Protein AF-0000000079300371 (afdb_homodimer)

Solvent-accessible surface area (backbone atoms only — not comparable to full-atom values): 13334 Å² total; per-residue (Å²): 118,47,81,43,80,43,80,32,86,40,60,44,77,43,81,39,45,68,64,53,30,67,69,40,78,50,39,63,40,43,34,40,37,37,36,93,53,65,36,31,22,30,48,75,34,56,61,83,49,69,39,49,53,54,32,46,52,54,52,47,42,68,78,33,39,69,73,58,92,85,65,76,67,84,88,56,52,64,22,18,37,50,46,18,67,53,50,27,37,53,49,80,43,45,28,53,66,18,35,71,62,66,22,92,51,47,36,39,26,41,36,33,52,66,41,57,46,78,43,58,38,38,40,33,83,85,118,45,80,43,80,43,80,33,83,42,60,44,76,42,79,39,45,67,63,53,29,67,71,40,78,49,39,63,41,43,33,39,38,37,32,55,53,44,35,29,22,30,48,75,42,63,61,82,50,69,62,56,54,53,50,50,53,53,52,47,40,68,76,33,41,67,77,56,92,82,57,64,41,85,88,60,51,62,22,17,35,45,48,18,52,65,57,28,37,53,50,79,41,46,29,54,67,18,34,72,65,62,59,94,51,49,36,39,28,42,36,34,51,64,43,59,47,79,45,56,38,37,39,33,81,86

Secondary structure (DSSP, 8-state):
-EEEEEEE-SSEEEE-HHHHHHHHTT--EEEEEE---SSEEEEEEE-S-HHHHHHHHHHHHHHS-S--TT---TTS-HHHHHHHHHH-SEEEEEEETTEEE--TTEEEEEEESS-SEEEEEEEEE-/-EEEEEEE-SSEEEE-HHHHHHHHTT--EEEEEE---SSEEEEEEE-S-HHHHHHHHHHHHHHS-S--TT---TTS-HHHHHHHHHH-SEEEEEEETTEE---TTEEEEEEESS-SEEEEEEEEE-

Sequence (252 aa):
MRKLSVRTPAEGLVNITGLVEAALEGHTGLVYLFVPHTTCGLLVQEGADPDVARDLLARLDELAPRFHPKDRHAEGNTHAHLKTLLTGVHLLLFAEGGRLKLGRWQQVFLAEFDGPRTREVWVRPLMRKLSVRTPAEGLVNITGLVEAALEGHTGLVYLFVPHTTCGLLVQEGADPDVARDLLARLDELAPRFHPKDRHAEGNTHAHLKTLLTGVHLLLFAEGGRLKLGRWQQVFLAEFDGPRTREVWVRPL

pLDDT: mean 97.65, std 1.34, range [87.31, 98.88]

Foldseek 3Di:
DDKDKDFDADFFKAFCQVVQLVVCQFFFFKKKKFWPDQLKAKAKDFDPDCVVRVVVVVVLCVVQPQDDPPDDDPVSRVSSNVSCVVGDGMDMFGDGGSHTDDDPRITMIIGHSDDRDITMMDMDRD/DDKDKDFDADFFKDFCQVVQLVVCQFDFFKKKKFWPDQLKAKAKDFDPDCVVRVVVVVVLCVVQPQDDPVDDPPVSRVSSNVSCVVGDGMDMFGDGGSHTDDPPRITMIMGGRDDRDITMMDMDRD

Nearest PDB structures (foldseek):
  2cu5-assembly1_C  TM=9.953E-01  e=1.809E-22  Thermus thermophilus HB8
  1vmf-assembly1_C  TM=9.535E-01  e=1.610E-15  Halalkalibacterium halodurans
  2p6h-assembly1_A  TM=9.065E-01  e=3.248E-14  Aeropyrum pernix
  1ve0-assembly1_A  TM=9.122E-01  e=1.367E-13  Sulfurisphaera tokodaii
  1vph-assembly2_E  TM=9.133E-01  e=2.159E-13  Saccharolobus solfataricus P2

InterPro domains:
  IPR001602 UPF0047 protein YjbQ-like [PF01894] (16-123)
  IPR001602 UPF0047 protein YjbQ-like [PIRSF004681] (3-124)
  IPR001602 UPF0047 protein YjbQ-like [PTHR30615] (3-120)
  IPR001602 UPF0047 protein YjbQ-like [TIGR00149] (9-124)
  IPR035917 YjbQ-like superfamily [G3DSA:2.60.120.460] (1-124)
  IPR035917 YjbQ-like superfamily [SSF111038] (6-124)

Radius of gyration: 18.32 Å; Cα contacts (8 Å, |Δi|>4): 556; chains: 2; bounding box: 45×49×44 Å

Organism: Thermus brockianus (NCBI:txid56956)

Structure (mmCIF, N/CA/C/O backbone):
data_AF-0000000079300371-model_v1
#
loop_
_entity.id
_entity.type
_entity.pdbx_description
1 polymer 'Uncharacterized protein'
#
loop_
_atom_site.group_PDB
_atom_site.id
_atom_site.type_symbol
_atom_site.label_atom_id
_atom_site.label_alt_id
_atom_site.label_comp_id
_atom_site.label_asym_id
_atom_site.label_entity_id
_atom_site.label_seq_id
_atom_site.pdbx_PDB_ins_code
_atom_site.Cartn_x
_atom_site.Cartn_y
_atom_site.Cartn_z
_atom_site.occupancy
_atom_site.B_iso_or_equiv
_atom_site.auth_seq_id
_atom_site.auth_comp_id
_atom_site.auth_asym_id
_atom_site.auth_atom_id
_atom_site.pdbx_PDB_model_num
ATOM 1 N N . MET A 1 1 ? 21.25 1.156 -10.141 1 92 1 MET A N 1
ATOM 2 C CA . MET A 1 1 ? 20.078 0.296 -10.219 1 92 1 MET A CA 1
ATOM 3 C C . MET A 1 1 ? 20.469 -1.172 -10.305 1 92 1 MET A C 1
ATOM 5 O O . MET A 1 1 ? 21.391 -1.524 -11.047 1 92 1 MET A O 1
ATOM 9 N N . ARG A 1 2 ? 19.938 -2.035 -9.492 1 96.62 2 ARG A N 1
ATOM 10 C CA . ARG A 1 2 ? 20.219 -3.467 -9.438 1 96.62 2 ARG A CA 1
ATOM 11 C C . ARG A 1 2 ? 18.984 -4.273 -9.859 1 96.62 2 ARG A C 1
ATOM 13 O O . ARG A 1 2 ? 17.859 -3.869 -9.602 1 96.62 2 ARG A O 1
ATOM 20 N N . LYS A 1 3 ? 19.281 -5.438 -10.5 1 98.31 3 LYS A N 1
ATOM 21 C CA . LYS A 1 3 ? 18.219 -6.352 -10.898 1 98.31 3 LYS A CA 1
ATOM 22 C C . LYS A 1 3 ? 18.234 -7.621 -10.055 1 98.31 3 LYS A C 1
ATOM 24 O O . LYS A 1 3 ? 19.266 -8.281 -9.93 1 98.31 3 LYS A O 1
ATOM 29 N N . LEU A 1 4 ? 17.125 -7.895 -9.453 1 98.56 4 LEU A N 1
ATOM 30 C CA . LEU A 1 4 ? 16.969 -9.141 -8.719 1 98.56 4 LEU A CA 1
ATOM 31 C C . LEU A 1 4 ? 16.156 -10.148 -9.531 1 98.56 4 LEU A C 1
ATOM 33 O O . LEU A 1 4 ? 15.156 -9.789 -10.156 1 98.56 4 LEU A O 1
ATOM 37 N N . SER A 1 5 ? 16.594 -11.391 -9.508 1 98.69 5 SER A N 1
ATOM 38 C CA . SER A 1 5 ? 15.852 -12.5 -10.086 1 98.69 5 SER A CA 1
ATOM 39 C C . SER A 1 5 ? 15.117 -13.297 -9.016 1 98.69 5 SER A C 1
ATOM 41 O O . SER A 1 5 ? 15.727 -13.727 -8.031 1 98.69 5 SER A O 1
ATOM 43 N N . VAL A 1 6 ? 13.844 -13.477 -9.203 1 98.62 6 VAL A N 1
ATOM 44 C CA . VAL A 1 6 ? 13.039 -14.172 -8.211 1 98.62 6 VAL A CA 1
ATOM 45 C C . VAL A 1 6 ? 12.242 -15.297 -8.883 1 98.62 6 VAL A C 1
ATOM 47 O O . VAL A 1 6 ? 11.438 -15.039 -9.781 1 98.62 6 VAL A O 1
ATOM 50 N N . ARG A 1 7 ? 12.383 -16.5 -8.469 1 98.44 7 ARG A N 1
ATOM 51 C CA . ARG A 1 7 ? 11.562 -17.609 -8.93 1 98.44 7 ARG A CA 1
ATOM 52 C C . ARG A 1 7 ? 10.234 -17.672 -8.18 1 98.44 7 ARG A C 1
ATOM 54 O O . ARG A 1 7 ? 10.219 -17.609 -6.945 1 98.44 7 ARG A O 1
ATOM 61 N N . THR A 1 8 ? 9.203 -17.719 -8.93 1 98.12 8 THR A N 1
ATOM 62 C CA . THR A 1 8 ? 7.871 -17.891 -8.375 1 98.12 8 THR A CA 1
ATOM 63 C C . THR A 1 8 ? 7.238 -19.188 -8.867 1 98.12 8 THR A C 1
ATOM 65 O O . THR A 1 8 ? 6.781 -19.266 -10.008 1 98.12 8 THR A O 1
ATOM 68 N N . PRO A 1 9 ? 7.141 -20.188 -8.031 1 97.25 9 PRO A N 1
ATOM 69 C CA . PRO A 1 9 ? 6.715 -21.5 -8.492 1 97.25 9 PRO A CA 1
ATOM 70 C C . PRO A 1 9 ? 5.219 -21.578 -8.789 1 97.25 9 PRO A C 1
ATOM 72 O O . PRO A 1 9 ? 4.762 -22.5 -9.461 1 97.25 9 PRO A O 1
ATOM 75 N N . ALA A 1 10 ? 4.473 -20.734 -8.25 1 97.69 10 ALA A N 1
ATOM 76 C CA . ALA A 1 10 ? 3.031 -20.641 -8.453 1 97.69 10 ALA A CA 1
AT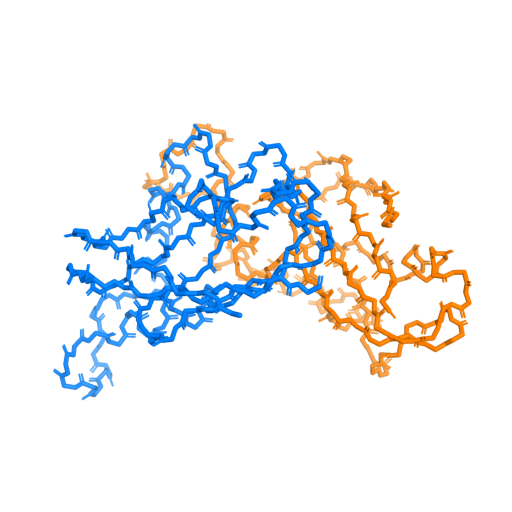OM 77 C C . ALA A 1 10 ? 2.535 -19.234 -8.141 1 97.69 10 ALA A C 1
ATOM 79 O O . ALA A 1 10 ? 3.316 -18.359 -7.734 1 97.69 10 ALA A O 1
ATOM 80 N N . GLU A 1 11 ? 1.263 -19.031 -8.477 1 97.75 11 GLU A N 1
ATOM 81 C CA . GLU A 1 11 ? 0.654 -17.797 -7.984 1 97.75 11 GLU A CA 1
ATOM 82 C C . GLU A 1 11 ? 0.771 -17.688 -6.465 1 97.75 11 GLU A C 1
ATOM 84 O O . GLU A 1 11 ? 0.643 -18.703 -5.762 1 97.75 11 GLU A O 1
ATOM 89 N N . GLY A 1 12 ? 0.977 -16.484 -6.004 1 98.06 12 GLY A N 1
ATOM 90 C CA . GLY A 1 12 ? 1.118 -16.281 -4.57 1 98.06 12 GLY A CA 1
ATOM 91 C C . GLY A 1 12 ? 1.993 -15.086 -4.219 1 98.06 12 GLY A C 1
ATOM 92 O O . GLY A 1 12 ? 2.406 -14.336 -5.098 1 98.06 12 GLY A O 1
ATOM 93 N N . LEU A 1 13 ? 2.141 -14.852 -2.9 1 98.5 13 LEU A N 1
ATOM 94 C CA . LEU A 1 13 ? 2.998 -13.789 -2.385 1 98.5 13 LEU A CA 1
ATOM 95 C C . LEU A 1 13 ? 4.348 -14.344 -1.949 1 98.5 13 LEU A C 1
ATOM 97 O O . LEU A 1 13 ? 4.414 -15.203 -1.066 1 98.5 13 LEU A O 1
ATOM 101 N N . VAL A 1 14 ? 5.43 -13.844 -2.574 1 98.44 14 VAL A N 1
ATOM 102 C CA . VAL A 1 14 ? 6.793 -14.25 -2.236 1 98.44 14 VAL A CA 1
ATOM 103 C C . VAL A 1 14 ? 7.477 -13.148 -1.438 1 98.44 14 VAL A C 1
ATOM 105 O O . VAL A 1 14 ? 7.617 -12.016 -1.921 1 98.44 14 VAL A O 1
ATOM 108 N N . ASN A 1 15 ? 7.902 -13.484 -0.23 1 98.56 15 ASN A N 1
ATOM 109 C CA . ASN A 1 15 ? 8.609 -12.516 0.599 1 98.56 15 ASN A CA 1
ATOM 110 C C . ASN A 1 15 ? 10.008 -12.234 0.064 1 98.56 15 ASN A C 1
ATOM 112 O O . ASN A 1 15 ? 10.844 -13.141 -0.004 1 98.56 15 ASN A O 1
ATOM 116 N N . ILE A 1 16 ? 10.203 -10.984 -0.3 1 98.69 16 ILE A N 1
ATOM 117 C CA . ILE A 1 16 ? 11.5 -10.672 -0.887 1 98.69 16 ILE A CA 1
ATOM 118 C C . ILE A 1 16 ? 12.219 -9.633 -0.034 1 98.69 16 ILE A C 1
ATOM 120 O O . ILE A 1 16 ? 13.133 -8.953 -0.51 1 98.69 16 ILE A O 1
ATOM 124 N N . THR A 1 17 ? 11.805 -9.422 1.174 1 98.62 17 THR A N 1
ATOM 125 C CA . THR A 1 17 ? 12.391 -8.43 2.068 1 98.62 17 THR A CA 1
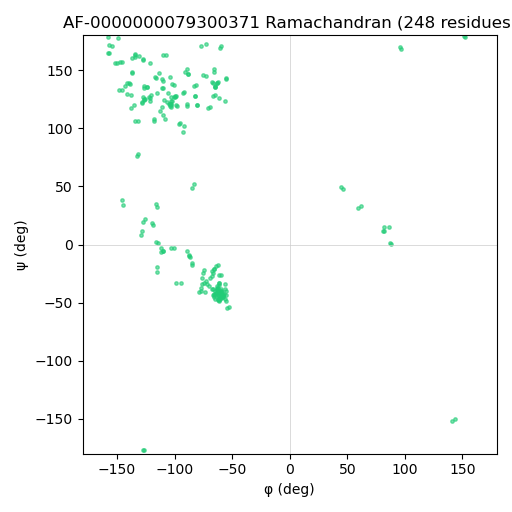ATOM 126 C C . THR A 1 17 ? 13.898 -8.609 2.166 1 98.62 17 THR A C 1
ATOM 128 O O . THR A 1 17 ? 14.656 -7.66 1.947 1 98.62 17 THR A O 1
ATOM 131 N N . GLY A 1 18 ? 14.312 -9.812 2.494 1 98.38 18 GLY A N 1
ATOM 132 C CA . GLY A 1 18 ? 15.734 -10.086 2.639 1 98.38 18 GLY A CA 1
ATOM 133 C C . GLY A 1 18 ? 16.516 -9.867 1.358 1 98.38 18 GLY A C 1
ATOM 134 O O . GLY A 1 18 ? 17.641 -9.359 1.393 1 98.38 18 GLY A O 1
ATOM 135 N N . LEU A 1 19 ? 15.922 -10.305 0.241 1 98.5 19 LEU A N 1
ATOM 136 C CA . LEU A 1 19 ? 16.562 -10.133 -1.056 1 98.5 19 LEU A CA 1
ATOM 137 C C . LEU A 1 19 ? 16.797 -8.656 -1.354 1 98.5 19 LEU A C 1
ATOM 139 O O . LEU A 1 19 ? 17.875 -8.273 -1.842 1 98.5 19 LEU A O 1
ATOM 143 N N . VAL A 1 20 ? 15.812 -7.805 -1.104 1 98.69 20 VAL A N 1
ATOM 144 C CA . VAL A 1 20 ? 15.922 -6.367 -1.317 1 98.69 20 VAL A CA 1
ATOM 145 C C . VAL A 1 20 ? 17.016 -5.793 -0.413 1 98.69 20 VAL A C 1
ATOM 147 O O . VAL A 1 20 ? 17.891 -5.051 -0.873 1 98.69 20 VAL A O 1
ATOM 150 N N . GLU A 1 21 ? 16.984 -6.168 0.87 1 98.69 21 GLU A N 1
ATOM 151 C CA . GLU A 1 21 ? 17.953 -5.625 1.826 1 98.69 21 GLU A CA 1
ATOM 152 C C . GLU A 1 21 ? 19.375 -6.012 1.452 1 98.69 21 GLU A C 1
ATOM 154 O O . GLU A 1 21 ? 20.297 -5.207 1.605 1 98.69 21 GLU A O 1
ATOM 159 N N . ALA A 1 22 ? 19.547 -7.188 0.975 1 98.19 22 ALA A N 1
ATOM 160 C CA . ALA A 1 22 ? 20.875 -7.645 0.544 1 98.19 22 ALA A CA 1
ATOM 161 C C . ALA A 1 22 ? 21.406 -6.77 -0.584 1 98.19 22 ALA A C 1
ATOM 163 O O . ALA A 1 22 ? 22.625 -6.594 -0.715 1 98.19 22 ALA A O 1
ATOM 164 N N . ALA A 1 23 ? 20.562 -6.148 -1.346 1 98.06 23 ALA A N 1
ATOM 165 C CA . ALA A 1 23 ? 20.953 -5.344 -2.502 1 98.06 23 ALA A CA 1
ATOM 166 C C . ALA A 1 23 ? 21.25 -3.906 -2.092 1 98.06 23 ALA A C 1
ATOM 168 O O . ALA A 1 23 ? 21.797 -3.131 -2.885 1 98.06 23 ALA A O 1
ATOM 169 N N . LEU A 1 24 ? 20.953 -3.494 -0.881 1 97.69 24 LEU A N 1
ATOM 170 C CA . LEU A 1 24 ? 21.047 -2.094 -0.482 1 97.69 24 LEU A CA 1
ATOM 171 C C . LEU A 1 24 ? 22.453 -1.733 -0.039 1 97.69 24 LEU A C 1
ATOM 173 O O . LEU A 1 24 ? 22.828 -0.557 -0.02 1 97.69 24 LEU A O 1
ATOM 177 N N . GLU A 1 25 ? 23.391 -2.703 0.28 1 95 25 GLU A N 1
ATOM 178 C CA . GLU A 1 25 ? 24.797 -2.494 0.587 1 95 25 GLU A CA 1
ATOM 179 C C . GLU A 1 25 ? 24.984 -1.32 1.544 1 95 25 GLU A C 1
ATOM 181 O O . GLU A 1 25 ? 25.766 -0.411 1.271 1 95 25 GLU A O 1
ATOM 186 N N . GLY A 1 26 ? 24.25 -1.263 2.646 1 96.75 26 GLY A N 1
ATOM 187 C CA . GLY A 1 26 ? 24.438 -0.282 3.703 1 96.75 26 GLY A CA 1
ATOM 188 C C . GLY A 1 26 ? 23.797 1.058 3.396 1 96.75 26 GLY A C 1
ATOM 189 O O . GLY A 1 26 ? 23.984 2.031 4.125 1 96.75 26 GLY A O 1
ATOM 190 N N . HIS A 1 27 ? 22.984 1.152 2.406 1 97.5 27 HIS A N 1
ATOM 191 C CA . HIS A 1 27 ? 22.359 2.395 1.963 1 97.5 27 HIS A CA 1
ATOM 192 C C . HIS A 1 27 ? 21.453 2.975 3.047 1 97.5 27 HIS A C 1
ATOM 194 O O . HIS A 1 27 ? 20.766 2.23 3.752 1 97.5 27 HIS A O 1
ATOM 200 N N . THR A 1 28 ? 21.484 4.324 3.227 1 98 28 THR A N 1
ATOM 201 C CA . THR A 1 28 ? 20.531 5.09 4.023 1 98 28 THR A CA 1
ATOM 202 C C . THR A 1 28 ? 19.828 6.145 3.168 1 98 28 THR A C 1
ATOM 204 O O . THR A 1 28 ? 20.484 6.934 2.488 1 98 28 THR A O 1
ATOM 207 N N . GLY A 1 29 ? 18.578 6.188 3.129 1 96.94 29 GLY A N 1
ATOM 208 C CA . GLY A 1 29 ? 17.75 7.047 2.295 1 96.94 29 GLY A CA 1
ATOM 209 C C . GLY A 1 29 ? 16.531 6.344 1.752 1 96.94 29 GLY A C 1
ATOM 210 O O . GLY A 1 29 ? 15.945 5.484 2.422 1 96.94 29 GLY A O 1
ATOM 211 N N . LEU A 1 30 ? 16.031 6.766 0.608 1 97.75 30 LEU A N 1
ATOM 212 C CA . LEU A 1 30 ? 14.898 6.109 -0.044 1 97.75 30 LEU A CA 1
ATOM 213 C C . LEU A 1 30 ? 15.383 5.004 -0.98 1 97.75 30 LEU A C 1
ATOM 215 O O . LEU A 1 30 ? 16.516 5.043 -1.459 1 97.75 30 LEU A O 1
ATOM 219 N N . VAL A 1 31 ? 14.57 4.055 -1.132 1 98.38 31 VAL A N 1
ATOM 220 C CA . VAL A 1 31 ? 14.797 2.953 -2.059 1 98.38 31 VAL A CA 1
ATOM 221 C C . VAL A 1 31 ? 13.594 2.791 -2.98 1 98.38 31 VAL A C 1
ATOM 223 O O . VAL A 1 31 ? 12.453 2.691 -2.512 1 98.38 31 VAL A O 1
ATOM 226 N N . TYR A 1 32 ? 13.828 2.783 -4.227 1 98.62 32 TYR A N 1
ATOM 227 C CA . TYR A 1 32 ? 12.781 2.586 -5.223 1 98.62 32 TYR A CA 1
ATOM 228 C C . TYR A 1 32 ? 12.805 1.161 -5.762 1 98.62 32 TYR A C 1
ATOM 230 O O . TYR A 1 32 ? 13.859 0.658 -6.152 1 98.62 32 TYR A O 1
ATOM 238 N N . LEU A 1 33 ? 11.719 0.493 -5.66 1 98.81 33 LEU A N 1
ATOM 239 C CA . LEU A 1 33 ? 11.523 -0.835 -6.23 1 98.81 33 LEU A CA 1
ATOM 240 C C . LEU A 1 33 ? 10.531 -0.787 -7.391 1 98.81 33 LEU A C 1
ATOM 242 O O . LEU A 1 33 ? 9.523 -0.082 -7.32 1 98.81 33 LEU A O 1
ATOM 246 N N . PHE A 1 34 ? 10.797 -1.593 -8.453 1 98.75 34 PHE A N 1
ATOM 247 C CA . PHE A 1 34 ? 9.93 -1.645 -9.625 1 98.75 34 PHE A CA 1
ATOM 248 C C . PHE A 1 34 ? 9.945 -3.035 -10.25 1 98.75 34 PHE A C 1
ATOM 250 O O . PHE A 1 34 ? 11.008 -3.658 -10.367 1 98.75 34 PHE A O 1
ATOM 257 N N . VAL A 1 35 ? 8.797 -3.561 -10.562 1 98.31 35 VAL A N 1
ATOM 258 C CA . VAL A 1 35 ? 8.727 -4.82 -11.297 1 98.31 35 VAL A CA 1
ATOM 259 C C . VAL A 1 35 ? 8.367 -4.547 -12.758 1 98.31 35 VAL A C 1
ATOM 261 O O . VAL A 1 35 ? 7.293 -4.016 -13.055 1 98.31 35 VAL A O 1
ATOM 264 N N . PRO A 1 36 ? 9.211 -4.941 -13.727 1 98.5 36 PRO A N 1
ATOM 265 C CA . PRO A 1 36 ? 8.945 -4.711 -15.148 1 98.5 36 PRO A CA 1
ATOM 266 C C . PRO A 1 36 ? 8.039 -5.777 -15.766 1 98.5 36 PRO A C 1
ATOM 268 O O . PRO A 1 36 ? 8.391 -6.375 -16.781 1 98.5 36 PRO A O 1
ATOM 271 N N . HIS A 1 37 ? 6.898 -6.043 -15.172 1 98.38 37 HIS A N 1
ATOM 272 C CA . HIS A 1 37 ? 5.926 -7.043 -15.594 1 98.38 37 HIS A CA 1
ATOM 273 C C . HIS A 1 37 ? 4.504 -6.508 -15.5 1 98.38 37 HIS A C 1
ATOM 275 O O . HIS A 1 37 ? 4.262 -5.488 -14.852 1 98.38 37 HIS A O 1
ATOM 281 N N . THR A 1 38 ? 3.609 -7.113 -16.188 1 98.25 38 THR A N 1
ATOM 282 C CA . THR A 1 38 ? 2.229 -6.641 -16.203 1 98.25 38 THR A CA 1
ATOM 283 C C . THR A 1 38 ? 1.314 -7.621 -15.461 1 98.25 38 THR A C 1
ATOM 285 O O . THR A 1 38 ? 0.135 -7.332 -15.25 1 98.25 38 THR A O 1
ATOM 288 N N . THR A 1 39 ? 1.839 -8.836 -15 1 98.44 39 THR A N 1
ATOM 289 C CA . THR A 1 39 ? 1.025 -9.812 -14.289 1 98.44 39 THR A CA 1
ATOM 290 C C . THR A 1 39 ? 1.657 -10.172 -12.945 1 98.44 39 THR A C 1
ATOM 292 O O . THR A 1 39 ? 1.402 -11.242 -12.398 1 98.44 39 THR A O 1
ATOM 295 N N . CYS A 1 40 ? 2.482 -9.297 -12.469 1 97.69 40 CYS A N 1
ATOM 296 C CA . CYS A 1 40 ? 3.178 -9.383 -11.195 1 97.69 40 CYS A CA 1
ATOM 297 C C . CYS A 1 40 ? 3.297 -8.016 -10.539 1 97.69 40 CYS A C 1
ATOM 299 O O . CYS A 1 40 ? 3.568 -7.02 -11.211 1 97.69 40 CYS A O 1
ATOM 301 N N . GLY A 1 41 ? 3.039 -8.008 -9.25 1 97.88 41 GLY A N 1
ATOM 302 C CA . GLY A 1 41 ? 3.08 -6.727 -8.562 1 97.88 41 GLY A CA 1
ATOM 303 C C . GLY A 1 41 ? 3.984 -6.73 -7.348 1 97.88 41 GLY A C 1
ATOM 304 O O . GLY A 1 41 ? 4.734 -7.688 -7.129 1 97.88 41 GLY A O 1
ATOM 305 N N . LEU A 1 42 ? 4.02 -5.582 -6.613 1 98.38 42 LEU A N 1
ATOM 306 C CA . LEU A 1 42 ? 4.734 -5.363 -5.363 1 98.38 42 LEU A CA 1
ATOM 307 C C . LEU A 1 42 ? 3.797 -4.82 -4.289 1 98.38 42 LEU A C 1
ATOM 309 O O . LEU A 1 42 ? 2.971 -3.947 -4.562 1 98.38 42 LEU A O 1
ATOM 313 N N . LEU A 1 43 ? 3.947 -5.387 -3.107 1 97.31 43 LEU A N 1
ATOM 314 C CA . LEU A 1 43 ? 3.152 -4.797 -2.037 1 97.31 43 LEU A CA 1
ATOM 315 C C . LEU A 1 43 ? 3.838 -4.977 -0.687 1 97.31 43 LEU A C 1
ATOM 317 O O . LEU A 1 43 ? 4.762 -5.781 -0.559 1 97.31 43 LEU A O 1
ATOM 321 N N . VAL A 1 44 ? 3.494 -4.102 0.258 1 98.31 44 VAL A N 1
ATOM 322 C CA . VAL A 1 44 ? 3.859 -4.223 1.665 1 98.31 44 VAL A CA 1
ATOM 323 C C . VAL A 1 44 ? 2.654 -4.703 2.471 1 98.31 44 VAL A C 1
ATOM 325 O O . VAL A 1 44 ? 1.566 -4.133 2.373 1 98.31 44 VAL A O 1
ATOM 328 N N . GLN A 1 45 ? 2.828 -5.734 3.213 1 98.12 45 GLN A N 1
ATOM 329 C CA . GLN A 1 45 ? 1.754 -6.289 4.027 1 98.12 45 GLN A CA 1
ATOM 330 C C . GLN A 1 45 ? 2.311 -7.125 5.176 1 98.12 45 GLN A C 1
ATOM 332 O O . GLN A 1 45 ? 3.527 -7.234 5.34 1 98.12 45 GLN A O 1
ATOM 337 N N . GLU A 1 46 ? 1.411 -7.625 5.961 1 96.75 46 GLU A N 1
ATOM 338 C CA . GLU A 1 46 ? 1.781 -8.391 7.145 1 96.75 46 GLU A CA 1
ATOM 339 C C . GLU A 1 46 ? 2.506 -9.68 6.766 1 96.75 46 GLU A C 1
ATOM 341 O O . GLU A 1 46 ? 2.023 -10.445 5.93 1 96.75 46 GLU A O 1
ATOM 346 N N . GLY A 1 47 ? 3.666 -9.898 7.391 1 94.62 47 GLY A N 1
ATOM 347 C CA . GLY A 1 47 ? 4.453 -11.078 7.066 1 94.62 47 GLY A CA 1
ATOM 348 C C . GLY A 1 47 ? 4.516 -12.078 8.203 1 94.62 47 GLY A C 1
ATOM 349 O O . GLY A 1 47 ? 5.02 -13.195 8.023 1 94.62 47 GLY A O 1
ATOM 350 N N . ALA A 1 48 ? 4.027 -11.766 9.32 1 94.56 48 ALA A N 1
ATOM 351 C CA . ALA A 1 48 ? 4.16 -12.609 10.508 1 94.56 48 ALA A CA 1
ATOM 352 C C . ALA A 1 48 ? 3.195 -13.789 10.453 1 94.56 48 ALA A C 1
ATOM 354 O O . ALA A 1 48 ? 3.518 -14.883 10.922 1 94.56 48 ALA A O 1
ATOM 355 N N . ASP A 1 49 ? 1.999 -13.586 10 1 96.69 49 ASP A N 1
ATOM 356 C CA . ASP A 1 49 ? 0.965 -14.609 9.883 1 96.69 49 ASP A CA 1
ATOM 357 C C . ASP A 1 49 ? 0.693 -14.953 8.414 1 96.69 49 ASP A C 1
ATOM 359 O O . ASP A 1 49 ? 0.106 -14.148 7.688 1 96.69 49 ASP A O 1
ATOM 363 N N . PRO A 1 50 ? 1.048 -16.172 7.949 1 96.31 50 PRO A N 1
ATOM 364 C CA . PRO A 1 50 ? 0.874 -16.531 6.547 1 96.31 50 PRO A CA 1
ATOM 365 C C . PRO A 1 50 ? -0.592 -16.547 6.117 1 96.31 50 PRO A C 1
ATOM 367 O O . PRO A 1 50 ? -0.889 -16.5 4.918 1 96.31 50 PRO A O 1
ATOM 370 N N . ASP A 1 51 ? -1.487 -16.625 7.062 1 97.38 51 ASP A N 1
ATOM 371 C CA . ASP A 1 51 ? -2.91 -16.641 6.734 1 97.38 51 ASP A CA 1
ATOM 372 C C . ASP A 1 51 ? -3.352 -15.305 6.152 1 97.38 51 ASP A C 1
ATOM 374 O O . ASP A 1 51 ? -4.305 -15.242 5.371 1 97.38 51 ASP A O 1
ATOM 378 N N . VAL A 1 52 ? -2.678 -14.172 6.5 1 97.94 52 VAL A N 1
ATOM 379 C CA . VAL A 1 52 ? -3.018 -12.883 5.918 1 97.94 52 VAL A CA 1
ATOM 380 C C . VAL A 1 52 ? -2.807 -12.922 4.406 1 97.94 52 VAL A C 1
ATOM 382 O O . VAL A 1 52 ? -3.684 -12.516 3.639 1 97.94 52 VAL A O 1
ATOM 385 N N . ALA A 1 53 ? -1.653 -13.469 4.031 1 97.44 53 ALA A N 1
ATOM 386 C CA . ALA A 1 53 ? -1.378 -13.602 2.602 1 97.44 53 ALA A CA 1
ATOM 387 C C . ALA A 1 53 ? -2.41 -14.5 1.925 1 97.44 53 ALA A C 1
ATOM 389 O O . ALA A 1 53 ? -2.916 -14.172 0.848 1 97.44 53 ALA A O 1
ATOM 390 N N . ARG A 1 54 ? -2.646 -15.625 2.51 1 97.5 54 ARG A N 1
ATOM 391 C CA . ARG A 1 54 ? -3.623 -16.562 1.967 1 97.5 54 ARG A CA 1
ATOM 392 C C . ARG A 1 54 ? -4.984 -15.898 1.786 1 97.5 54 ARG A C 1
ATOM 394 O O . ARG A 1 54 ? -5.613 -16.047 0.736 1 97.5 54 ARG A O 1
ATOM 401 N N . ASP A 1 55 ? -5.438 -15.211 2.809 1 98.44 55 ASP A N 1
ATOM 402 C CA . ASP A 1 55 ? -6.734 -14.539 2.764 1 98.44 55 ASP A CA 1
ATOM 403 C C . ASP A 1 55 ? -6.758 -13.469 1.674 1 98.44 55 ASP A C 1
ATOM 405 O O . ASP A 1 55 ? -7.734 -13.352 0.929 1 98.44 55 ASP A O 1
ATOM 409 N N . LEU A 1 56 ? -5.734 -12.656 1.629 1 98.19 56 LEU A N 1
ATOM 410 C CA . LEU A 1 56 ? -5.672 -11.586 0.637 1 98.19 56 LEU A CA 1
ATOM 411 C C . LEU A 1 56 ? -5.754 -12.156 -0.777 1 98.19 56 LEU A C 1
ATOM 413 O O . LEU A 1 56 ? -6.453 -11.602 -1.631 1 98.19 56 LEU A O 1
ATOM 417 N N . LEU A 1 57 ? -5.039 -13.211 -1.016 1 97.88 57 LEU A N 1
ATOM 418 C CA . LEU A 1 57 ? -5.07 -13.836 -2.332 1 97.88 57 LEU A CA 1
ATOM 419 C C . LEU A 1 57 ? -6.469 -14.352 -2.658 1 97.88 57 LEU A C 1
ATOM 421 O O . LEU A 1 57 ? -6.945 -14.188 -3.783 1 97.88 57 LEU A O 1
ATOM 425 N N . ALA A 1 58 ? -7.082 -14.953 -1.729 1 97.75 58 ALA A N 1
ATOM 426 C CA . ALA A 1 58 ? -8.445 -15.445 -1.929 1 97.75 58 ALA A CA 1
ATOM 427 C C . ALA A 1 58 ? -9.406 -14.297 -2.225 1 97.75 58 ALA A C 1
ATOM 429 O O . ALA A 1 58 ? -10.273 -14.414 -3.092 1 97.75 58 ALA A O 1
ATOM 430 N N . ARG A 1 59 ? -9.25 -13.258 -1.465 1 98.12 59 ARG A N 1
ATOM 431 C CA . ARG A 1 59 ? -10.102 -12.094 -1.679 1 98.12 59 ARG A CA 1
ATOM 432 C C . ARG A 1 59 ? -9.852 -11.469 -3.049 1 98.12 59 ARG A C 1
ATOM 434 O O . ARG A 1 59 ? -10.789 -11.062 -3.732 1 98.12 59 ARG A O 1
ATOM 441 N N . LEU A 1 60 ? -8.641 -11.359 -3.475 1 97.88 60 LEU A N 1
ATOM 442 C CA . LEU A 1 60 ? -8.297 -10.836 -4.793 1 97.88 60 LEU A CA 1
ATOM 443 C C . LEU A 1 60 ? -8.883 -11.711 -5.895 1 97.88 60 LEU A C 1
ATOM 445 O O . LEU A 1 60 ? -9.281 -11.203 -6.949 1 97.88 60 LEU A O 1
ATOM 449 N N . ASP A 1 61 ? -8.945 -13 -5.664 1 97.5 61 ASP A N 1
ATOM 450 C CA . ASP A 1 61 ? -9.555 -13.906 -6.629 1 97.5 61 ASP A CA 1
ATOM 451 C C . ASP A 1 61 ? -11.031 -13.562 -6.844 1 97.5 61 ASP A C 1
ATOM 453 O O . ASP A 1 61 ? -11.562 -13.758 -7.938 1 97.5 61 ASP A O 1
ATOM 457 N N . GLU A 1 62 ? -11.617 -13.117 -5.82 1 97 62 GLU A N 1
ATOM 458 C CA . GLU A 1 62 ? -13.031 -12.758 -5.93 1 97 62 GLU A CA 1
ATOM 459 C C . GLU A 1 62 ? -13.203 -11.414 -6.625 1 97 62 GLU A C 1
ATOM 461 O O . GLU A 1 62 ? -14.148 -11.227 -7.398 1 97 62 GLU A O 1
ATOM 466 N N . LEU A 1 63 ? -12.359 -10.508 -6.371 1 97.19 63 LEU A N 1
ATOM 467 C CA . LEU A 1 63 ? -12.414 -9.195 -7.004 1 97.19 63 LEU A CA 1
ATOM 468 C C . LEU A 1 63 ? -12.016 -9.281 -8.477 1 97.19 63 LEU A C 1
ATOM 470 O O . LEU A 1 63 ? -12.5 -8.5 -9.297 1 97.19 63 LEU A O 1
ATOM 474 N N . ALA A 1 64 ? -11.109 -10.156 -8.773 1 97.62 64 ALA A N 1
ATOM 475 C CA . ALA A 1 64 ? -10.578 -10.383 -10.109 1 97.62 64 ALA A CA 1
ATOM 476 C C . ALA A 1 64 ? -10.562 -11.875 -10.445 1 97.62 64 ALA A C 1
ATOM 478 O O . ALA A 1 64 ? -9.5 -12.5 -10.5 1 97.62 64 ALA A O 1
ATOM 479 N N . PRO A 1 65 ? -11.727 -12.336 -10.773 1 97.12 65 PRO A N 1
ATOM 480 C CA . PRO A 1 65 ? -11.82 -13.773 -11.031 1 97.12 65 PRO A CA 1
ATOM 481 C C . PRO A 1 65 ? -11.023 -14.203 -12.266 1 97.12 65 PRO A C 1
ATOM 483 O O . PRO A 1 65 ? -10.859 -13.414 -13.203 1 97.12 65 PRO A O 1
ATOM 486 N N . ARG A 1 66 ? -10.578 -15.414 -12.211 1 96.19 66 ARG A N 1
ATOM 487 C CA . ARG A 1 66 ? -9.758 -15.969 -13.281 1 96.19 66 ARG A CA 1
ATOM 488 C C . ARG A 1 66 ? -10.516 -15.961 -14.609 1 96.19 66 ARG A C 1
ATOM 490 O O . ARG A 1 66 ? -9.93 -15.68 -15.664 1 96.19 66 ARG A O 1
ATOM 497 N N . PHE A 1 67 ? -11.789 -16.281 -14.492 1 94.69 67 PHE A N 1
ATOM 498 C CA . PHE A 1 67 ? -12.602 -16.344 -15.703 1 94.69 67 PHE A CA 1
ATOM 499 C C . PHE A 1 67 ? -13.688 -15.281 -15.688 1 94.69 67 PHE A C 1
ATOM 501 O O . PHE A 1 67 ? -14.359 -15.086 -14.664 1 94.69 67 PHE A O 1
ATOM 508 N N . HIS A 1 68 ? -13.797 -14.539 -16.766 1 96.12 68 HIS A N 1
ATOM 509 C CA . HIS A 1 68 ? -14.867 -13.578 -17 1 96.12 68 HIS A CA 1
ATOM 510 C C . HIS A 1 68 ? -15.359 -13.656 -18.453 1 96.12 68 HIS A C 1
ATOM 512 O O . HIS A 1 68 ? -14.562 -13.547 -19.391 1 96.12 68 HIS A O 1
ATOM 518 N N . PRO A 1 69 ? -16.672 -13.789 -18.656 1 96.12 69 PRO A N 1
ATOM 519 C CA . PRO A 1 69 ? -17.203 -14.07 -19.984 1 96.12 69 PRO A CA 1
ATOM 520 C C . PRO A 1 69 ? -16.984 -12.922 -20.969 1 96.12 69 PRO A C 1
ATOM 522 O O . PRO A 1 69 ? -17.047 -13.125 -22.188 1 96.12 69 PRO A O 1
ATOM 525 N N . LYS A 1 70 ? -16.781 -11.773 -20.531 1 97.25 70 LYS A N 1
ATOM 526 C CA . LYS A 1 70 ? -16.609 -10.625 -21.406 1 97.25 70 LYS A CA 1
ATOM 527 C C . LYS A 1 70 ? -15.148 -10.43 -21.797 1 97.25 70 LYS A C 1
ATOM 529 O O . LYS A 1 70 ? -14.828 -9.578 -22.625 1 97.25 70 LYS A O 1
ATOM 534 N N . ASP A 1 71 ? -14.328 -11.297 -21.156 1 97.31 71 ASP A N 1
ATOM 535 C CA . ASP A 1 71 ? -12.906 -11.18 -21.469 1 97.31 71 ASP A CA 1
ATOM 536 C C . ASP A 1 71 ? -12.641 -11.586 -22.922 1 97.31 71 ASP A C 1
ATOM 538 O O . ASP A 1 71 ? -13.188 -12.578 -23.406 1 97.31 71 ASP A O 1
ATOM 542 N N . ARG A 1 72 ? -11.688 -10.742 -23.562 1 97.56 72 ARG A N 1
ATOM 543 C CA . ARG A 1 72 ? -11.375 -11 -24.969 1 97.56 72 ARG A CA 1
ATOM 544 C C . ARG A 1 72 ? -9.914 -11.422 -25.125 1 97.56 72 ARG A C 1
ATOM 546 O O . ARG A 1 72 ? -9.539 -12 -26.141 1 97.56 72 ARG A O 1
ATOM 553 N N . HIS A 1 73 ? -9.148 -11.102 -24.109 1 95.94 73 HIS A N 1
ATOM 554 C CA . HIS A 1 73 ? -7.715 -11.383 -24.203 1 95.94 73 HIS A CA 1
ATOM 555 C C . HIS A 1 73 ? -7.453 -12.875 -24.359 1 95.94 73 HIS A C 1
ATOM 557 O O . HIS A 1 73 ? -7.781 -13.664 -23.469 1 95.94 73 HIS A O 1
ATOM 563 N N . ALA A 1 74 ? -6.742 -13.391 -25.328 1 95.56 74 ALA A N 1
ATOM 564 C CA . ALA A 1 74 ? -6.633 -14.781 -25.781 1 95.56 74 ALA A CA 1
ATOM 565 C C . ALA A 1 74 ? -5.789 -15.602 -24.797 1 95.56 74 ALA A C 1
ATOM 567 O O . ALA A 1 74 ? -6.031 -16.797 -24.609 1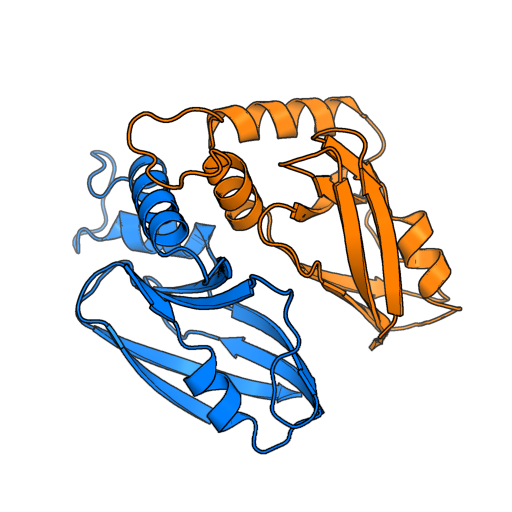 95.56 74 ALA A O 1
ATOM 568 N N . GLU A 1 75 ? -4.797 -14.977 -24.172 1 95.44 75 GLU A N 1
ATOM 569 C CA . GLU A 1 75 ? -3.91 -15.711 -23.281 1 95.44 75 GLU A CA 1
ATOM 570 C C . GLU A 1 75 ? -4.66 -16.203 -22.031 1 95.44 75 GLU A C 1
ATOM 572 O O . GLU A 1 75 ? -4.18 -17.078 -21.312 1 95.44 75 GLU A O 1
ATOM 577 N N . GLY A 1 76 ? -5.73 -15.516 -21.703 1 96.12 76 GLY A N 1
ATOM 578 C CA . GLY A 1 76 ? -6.598 -16 -20.641 1 96.12 76 GLY A CA 1
ATOM 579 C C . GLY A 1 76 ? -6.156 -15.562 -19.266 1 96.12 76 GLY A C 1
ATOM 580 O O . GLY A 1 76 ? -6.57 -16.141 -18.25 1 96.12 76 GLY A O 1
ATOM 581 N N . ASN A 1 77 ? -5.285 -14.602 -19.219 1 97.56 77 ASN A N 1
ATOM 582 C CA . ASN A 1 77 ? -4.781 -14.195 -17.906 1 97.56 77 ASN A CA 1
ATOM 583 C C . ASN A 1 77 ? -5.18 -12.766 -17.562 1 97.56 77 ASN A C 1
ATOM 585 O O . ASN A 1 77 ? -4.43 -12.039 -16.906 1 97.56 77 ASN A O 1
ATOM 589 N N . THR A 1 78 ? -6.336 -12.289 -18.016 1 98.31 78 THR A N 1
ATOM 590 C CA . THR A 1 78 ? -6.836 -10.953 -17.734 1 98.31 78 THR A CA 1
ATOM 591 C C . THR A 1 78 ? -6.926 -10.727 -16.219 1 98.31 78 THR A C 1
ATOM 593 O O . THR A 1 78 ? -6.656 -9.625 -15.734 1 98.31 78 THR A O 1
ATOM 596 N N . HIS A 1 79 ? -7.234 -11.758 -15.461 1 98.25 79 HIS A N 1
ATOM 597 C CA . HIS A 1 79 ? -7.309 -11.656 -14.008 1 98.25 79 HIS A CA 1
ATOM 598 C C . HIS A 1 79 ? -5.973 -11.219 -13.414 1 98.25 79 HIS A C 1
ATOM 600 O O . HIS A 1 79 ? -5.934 -10.406 -12.492 1 98.25 79 HIS A O 1
ATOM 606 N N . ALA A 1 80 ? -4.922 -11.711 -13.93 1 98.44 80 ALA A N 1
ATOM 607 C CA . ALA A 1 80 ? -3.586 -11.375 -13.445 1 98.44 80 ALA A CA 1
ATOM 608 C C . ALA A 1 80 ? -3.258 -9.906 -13.703 1 98.44 80 ALA A C 1
ATOM 610 O O . ALA A 1 80 ? -2.701 -9.227 -12.836 1 98.44 80 ALA A O 1
ATOM 611 N N . HIS A 1 81 ? -3.561 -9.445 -14.883 1 98.62 81 HIS A N 1
ATOM 612 C CA . HIS A 1 81 ? -3.406 -8.031 -15.203 1 98.62 81 HIS A CA 1
ATOM 613 C C . HIS A 1 81 ? -4.215 -7.16 -14.25 1 98.62 81 HIS A C 1
ATOM 615 O O . HIS A 1 81 ? -3.715 -6.145 -13.758 1 98.62 81 HIS A O 1
ATOM 621 N N . LEU A 1 82 ? -5.457 -7.59 -14.016 1 98.38 82 LEU A N 1
ATOM 622 C CA . LEU A 1 82 ? -6.309 -6.816 -13.117 1 98.38 82 LEU A CA 1
ATOM 623 C C . LEU A 1 82 ? -5.746 -6.809 -11.703 1 98.38 82 LEU A C 1
ATOM 625 O O . LEU A 1 82 ? -5.715 -5.766 -11.047 1 98.38 82 LEU A O 1
ATOM 629 N N . LYS A 1 83 ? -5.258 -7.918 -11.234 1 98.38 83 LYS A N 1
ATOM 630 C CA . LYS A 1 83 ? -4.68 -7.984 -9.898 1 98.38 83 LYS A CA 1
ATOM 631 C C . LYS A 1 83 ? -3.445 -7.094 -9.789 1 98.38 83 LYS A C 1
ATOM 633 O O . LYS A 1 83 ? -3.234 -6.441 -8.758 1 98.38 83 LYS A O 1
ATOM 638 N N . THR A 1 84 ? -2.705 -7.055 -10.812 1 98.38 84 THR A N 1
ATOM 639 C CA . THR A 1 84 ? -1.527 -6.191 -10.812 1 98.38 84 THR A CA 1
ATOM 640 C C . THR A 1 84 ? -1.934 -4.723 -10.789 1 98.38 84 THR A C 1
ATOM 642 O O . THR A 1 84 ? -1.281 -3.904 -10.133 1 98.38 84 THR A O 1
ATOM 645 N N . LEU A 1 85 ? -2.998 -4.371 -11.5 1 97.19 85 LEU A N 1
ATOM 646 C CA . LEU A 1 85 ? -3.521 -3.01 -11.453 1 97.19 85 LEU A CA 1
ATOM 647 C C . LEU A 1 85 ? -3.924 -2.633 -10.031 1 97.19 85 LEU A C 1
ATOM 649 O O . LEU A 1 85 ? -3.697 -1.5 -9.602 1 97.19 85 LEU A O 1
ATOM 653 N N . LEU A 1 86 ? -4.484 -3.57 -9.312 1 96.88 86 LEU A N 1
ATOM 654 C CA . LEU A 1 86 ? -4.992 -3.324 -7.969 1 96.88 86 LEU A CA 1
ATOM 655 C C . LEU A 1 86 ? -3.852 -3.238 -6.961 1 96.88 86 LEU A C 1
ATOM 657 O O . LEU A 1 86 ? -3.918 -2.463 -6.004 1 96.88 86 LEU A O 1
ATOM 661 N N . THR A 1 87 ? -2.801 -3.959 -7.125 1 97.06 87 THR A N 1
ATOM 662 C CA . THR A 1 87 ? -1.74 -4.055 -6.129 1 97.06 87 THR A CA 1
ATOM 663 C C . THR A 1 87 ? -0.625 -3.057 -6.426 1 97.06 87 THR A C 1
ATOM 665 O O . THR A 1 87 ? 0.009 -2.533 -5.508 1 97.06 87 THR A O 1
ATOM 668 N N . GLY A 1 88 ? -0.453 -2.857 -7.77 1 96.81 88 GLY A N 1
ATOM 669 C CA . GLY A 1 88 ? 0.62 -1.956 -8.156 1 96.81 88 GLY A CA 1
ATOM 670 C C . GLY A 1 88 ? 1.912 -2.678 -8.492 1 96.81 88 GLY A C 1
ATOM 671 O O . GLY A 1 88 ? 2.066 -3.861 -8.188 1 96.81 88 GLY A O 1
ATOM 672 N N . VAL A 1 89 ? 2.934 -1.884 -9.086 1 98.25 89 VAL A N 1
ATOM 673 C CA . VAL A 1 89 ? 4.148 -2.51 -9.594 1 98.25 89 VAL A CA 1
ATOM 674 C C . VAL A 1 89 ? 5.375 -1.794 -9.031 1 98.25 89 VAL A C 1
ATOM 676 O O . VAL A 1 89 ? 6.496 -2.021 -9.492 1 98.25 89 VAL A O 1
ATOM 679 N N . HIS A 1 90 ? 5.16 -0.901 -8.094 1 98.44 90 HIS A N 1
ATOM 680 C CA . HIS A 1 90 ? 6.309 -0.194 -7.535 1 98.44 90 HIS A CA 1
ATOM 681 C C . HIS A 1 90 ? 6.105 0.106 -6.051 1 98.44 90 HIS A C 1
ATOM 683 O O . HIS A 1 90 ? 4.98 0.043 -5.551 1 98.44 90 HIS A O 1
ATOM 689 N N . LEU A 1 91 ? 7.234 0.305 -5.359 1 98.44 91 LEU A N 1
ATOM 690 C CA . LEU A 1 91 ? 7.281 0.766 -3.975 1 98.44 91 LEU A CA 1
ATOM 691 C C . LEU A 1 91 ? 8.398 1.784 -3.777 1 98.44 91 LEU A C 1
ATOM 693 O O . LEU A 1 91 ? 9.453 1.682 -4.406 1 98.44 91 LEU A O 1
ATOM 697 N N . LEU A 1 92 ? 8.133 2.803 -3.053 1 98.19 92 LEU A N 1
ATOM 698 C CA . LEU A 1 92 ? 9.133 3.707 -2.482 1 98.19 92 LEU A CA 1
ATOM 699 C C . LEU A 1 92 ? 9.195 3.559 -0.967 1 98.19 92 LEU A C 1
ATOM 701 O O . LEU A 1 92 ? 8.188 3.746 -0.279 1 98.19 92 LEU A O 1
ATOM 705 N N . LEU A 1 93 ? 10.383 3.148 -0.462 1 98.44 93 LEU A N 1
ATOM 706 C CA . LEU A 1 93 ? 10.508 2.793 0.947 1 98.44 93 LEU A CA 1
ATOM 707 C C . LEU A 1 93 ? 11.711 3.486 1.576 1 98.44 93 LEU A C 1
ATOM 709 O O . LEU A 1 93 ? 12.586 3.994 0.866 1 98.44 93 LEU A O 1
ATOM 713 N N . PHE A 1 94 ? 11.719 3.547 2.846 1 98.06 94 PHE A N 1
ATOM 714 C CA . PHE A 1 94 ? 12.867 4.043 3.598 1 98.06 94 PHE A CA 1
ATOM 715 C C . PHE A 1 94 ? 13.844 2.916 3.895 1 98.06 94 PHE A C 1
ATOM 717 O O . PHE A 1 94 ? 13.438 1.772 4.109 1 98.06 94 PHE A O 1
ATOM 724 N N . ALA A 1 95 ? 15.141 3.283 3.916 1 98.25 95 ALA A N 1
ATOM 725 C CA . ALA A 1 95 ? 16.188 2.373 4.379 1 98.25 95 ALA A CA 1
ATOM 726 C C . ALA A 1 95 ? 17.188 3.096 5.273 1 98.25 95 ALA A C 1
ATOM 728 O O . ALA A 1 95 ? 17.406 4.301 5.121 1 98.25 95 ALA A O 1
ATOM 729 N N . GLU A 1 96 ? 17.719 2.406 6.191 1 98.12 96 GLU A N 1
ATOM 730 C CA . GLU A 1 96 ? 18.781 2.867 7.082 1 98.12 96 GLU A CA 1
ATOM 731 C C . GLU A 1 96 ? 19.828 1.789 7.285 1 98.12 96 GLU A C 1
ATOM 733 O O . GLU A 1 96 ? 19.547 0.715 7.812 1 98.12 96 GLU A O 1
ATOM 738 N N . GLY A 1 97 ? 21.062 2.039 6.867 1 97.81 97 GLY A N 1
ATOM 739 C CA . GLY A 1 97 ? 22.156 1.085 7.027 1 97.81 97 GLY A CA 1
ATOM 740 C C . GLY A 1 97 ? 21.906 -0.221 6.293 1 97.81 97 GLY A C 1
ATOM 741 O O . GLY A 1 97 ? 22.219 -1.296 6.812 1 97.81 97 GLY A O 1
ATOM 742 N N . GLY A 1 98 ? 21.25 -0.146 5.207 1 98.06 98 GLY A N 1
ATOM 743 C CA . GLY A 1 98 ? 21.031 -1.32 4.383 1 98.06 98 GLY A CA 1
ATOM 744 C C . GLY A 1 98 ? 19.797 -2.104 4.785 1 98.06 98 GLY A C 1
ATOM 745 O O . GLY A 1 98 ? 19.469 -3.129 4.18 1 98.06 98 GLY A O 1
ATOM 746 N N . ARG A 1 99 ? 19.094 -1.585 5.793 1 98.31 99 ARG A N 1
ATOM 747 C CA . ARG A 1 99 ? 17.859 -2.229 6.254 1 98.31 99 ARG A CA 1
ATOM 748 C C . ARG A 1 99 ? 16.641 -1.378 5.926 1 98.31 99 ARG A C 1
ATOM 750 O O . ARG A 1 99 ? 16.672 -0.156 6.086 1 98.31 99 ARG A O 1
ATOM 757 N N . LEU A 1 100 ? 15.664 -2.072 5.422 1 98.5 100 LEU A N 1
ATOM 758 C CA . LEU A 1 100 ? 14.414 -1.367 5.172 1 98.5 100 LEU A CA 1
ATOM 759 C C . LEU A 1 100 ? 13.781 -0.896 6.477 1 98.5 100 LEU A C 1
ATOM 761 O O . LEU A 1 100 ? 13.797 -1.622 7.473 1 98.5 100 LEU A O 1
ATOM 765 N N . LYS A 1 101 ? 13.312 0.359 6.438 1 98.25 101 LYS A N 1
ATOM 766 C CA . LYS A 1 101 ? 12.523 0.859 7.562 1 98.25 101 LYS A CA 1
ATOM 767 C C . LYS A 1 101 ? 11.031 0.617 7.34 1 98.25 101 LYS A C 1
ATOM 769 O O . LYS A 1 101 ? 10.367 1.392 6.648 1 98.25 101 LYS A O 1
ATOM 774 N N . LEU A 1 102 ? 10.492 -0.388 7.992 1 98.06 102 LEU A N 1
ATOM 775 C CA . LEU A 1 102 ? 9.109 -0.844 7.875 1 98.06 102 LEU A CA 1
ATOM 776 C C . LEU A 1 102 ? 8.445 -0.929 9.25 1 98.06 102 LEU A C 1
ATOM 778 O O . LEU A 1 102 ? 9.133 -0.897 10.273 1 98.06 102 LEU A O 1
ATOM 782 N N . GLY A 1 103 ? 7.105 -0.898 9.227 1 97.38 103 GLY A N 1
ATOM 783 C CA . GLY A 1 103 ? 6.402 -1.214 10.469 1 97.38 103 GLY A CA 1
ATOM 784 C C . GLY A 1 103 ? 6.695 -2.611 10.977 1 97.38 103 GLY A C 1
ATOM 785 O O . GLY A 1 103 ? 7.23 -3.447 10.242 1 97.38 103 GLY A O 1
ATOM 786 N N . ARG A 1 104 ? 6.266 -2.822 12.164 1 95.62 104 ARG A N 1
ATOM 787 C CA . ARG A 1 104 ? 6.578 -4.051 12.883 1 95.62 104 ARG A CA 1
ATOM 788 C C . ARG A 1 104 ? 6.152 -5.277 12.086 1 95.62 104 ARG A C 1
ATOM 790 O O . ARG A 1 104 ? 6.883 -6.27 12.031 1 95.62 104 ARG A O 1
ATOM 797 N N . TRP A 1 105 ? 4.984 -5.234 11.5 1 95.75 105 TRP A N 1
ATOM 798 C CA . TRP A 1 105 ? 4.406 -6.422 10.883 1 95.75 105 TRP A CA 1
ATOM 799 C C . TRP A 1 105 ? 4.59 -6.398 9.367 1 95.75 105 TRP A C 1
ATOM 801 O O . TRP A 1 105 ? 4.195 -7.336 8.672 1 95.75 105 TRP A O 1
ATOM 811 N N . GLN A 1 106 ? 5.156 -5.316 8.898 1 98.25 106 GLN A N 1
ATOM 812 C CA . GLN A 1 106 ? 5.238 -5.113 7.453 1 98.25 106 GLN A CA 1
ATOM 813 C C . GLN A 1 106 ? 6.434 -5.855 6.859 1 98.25 106 GLN A C 1
ATOM 815 O O . GLN A 1 106 ? 7.512 -5.879 7.457 1 98.25 106 GLN A O 1
ATOM 820 N N . GLN A 1 107 ? 6.238 -6.488 5.766 1 98.5 107 GLN A N 1
ATOM 821 C CA . GLN A 1 107 ? 7.254 -7.066 4.891 1 98.5 107 GLN A CA 1
ATOM 822 C C . GLN A 1 107 ? 6.969 -6.734 3.428 1 98.5 107 GLN A C 1
ATOM 824 O O . GLN A 1 107 ? 5.871 -6.285 3.09 1 98.5 107 GLN A O 1
ATOM 829 N N . VAL A 1 108 ? 8.008 -6.922 2.604 1 98.75 108 VAL A N 1
ATOM 830 C CA . VAL A 1 108 ? 7.898 -6.645 1.175 1 98.75 108 VAL A CA 1
ATOM 831 C C . VAL A 1 108 ? 7.645 -7.945 0.413 1 98.75 108 VAL A C 1
ATOM 833 O O . VAL A 1 108 ? 8.391 -8.914 0.559 1 98.75 108 VAL A O 1
ATOM 836 N N . PHE A 1 109 ? 6.586 -7.941 -0.435 1 98.75 109 PHE A N 1
ATOM 837 C CA . PHE A 1 109 ? 6.219 -9.148 -1.169 1 98.75 109 PHE A CA 1
ATOM 838 C C . PHE A 1 109 ? 6.188 -8.875 -2.668 1 98.75 109 PHE A C 1
ATOM 840 O O . PHE A 1 109 ? 5.703 -7.832 -3.107 1 98.75 109 PHE A O 1
ATOM 847 N N . LEU A 1 110 ? 6.777 -9.836 -3.428 1 98.81 110 LEU A N 1
ATOM 848 C CA . LEU A 1 110 ? 6.449 -9.977 -4.844 1 98.81 110 LEU A CA 1
ATOM 849 C C . LEU A 1 110 ? 5.148 -10.75 -5.027 1 98.81 110 LEU A C 1
ATOM 851 O O . LEU A 1 110 ? 5.02 -11.875 -4.547 1 98.81 110 LEU A O 1
ATOM 855 N N . ALA A 1 111 ? 4.164 -10.125 -5.656 1 98.69 111 ALA A N 1
ATOM 856 C CA . ALA A 1 111 ? 2.869 -10.758 -5.883 1 98.69 111 ALA A CA 1
ATOM 857 C C . ALA A 1 111 ? 2.795 -11.383 -7.273 1 98.69 111 ALA A C 1
ATOM 859 O O . ALA A 1 111 ? 2.621 -10.672 -8.266 1 98.69 111 ALA A O 1
ATOM 860 N N . GLU A 1 112 ? 2.906 -12.719 -7.363 1 98.81 112 GLU A N 1
ATOM 861 C CA . GLU A 1 112 ? 2.828 -13.477 -8.609 1 98.81 112 GLU A CA 1
ATOM 862 C C . GLU A 1 112 ? 1.39 -13.883 -8.922 1 98.81 112 GLU A C 1
ATOM 864 O O . GLU A 1 112 ? 0.765 -14.609 -8.148 1 98.81 112 GLU A O 1
ATOM 869 N N . PHE A 1 113 ? 0.831 -13.414 -10.086 1 98.69 113 PHE A N 1
ATOM 870 C CA . PHE A 1 113 ? -0.566 -13.703 -10.383 1 98.69 113 PHE A CA 1
ATOM 871 C C . PHE A 1 113 ? -0.684 -14.594 -11.609 1 98.69 113 PHE A C 1
ATOM 873 O O . PHE A 1 113 ? -1.791 -14.922 -12.047 1 98.69 113 PHE A O 1
ATOM 880 N N . ASP A 1 114 ? 0.49 -14.961 -12.148 1 98.25 114 ASP A N 1
ATOM 881 C CA . ASP A 1 114 ? 0.493 -15.75 -13.375 1 98.25 114 ASP A CA 1
ATOM 882 C C . ASP A 1 114 ? 1.652 -16.734 -13.391 1 98.25 114 ASP A C 1
ATOM 884 O O . ASP A 1 114 ? 2.305 -16.922 -14.422 1 98.25 114 ASP A O 1
ATOM 888 N N . GLY A 1 115 ? 1.947 -17.297 -12.258 1 97 115 GLY A N 1
ATOM 889 C CA . GLY A 1 115 ? 3.037 -18.25 -12.164 1 97 115 GLY A CA 1
ATOM 890 C C . GLY A 1 115 ? 2.68 -19.625 -12.719 1 97 115 GLY A C 1
ATOM 891 O O . GLY A 1 115 ? 1.513 -19.891 -13.008 1 97 115 GLY A O 1
ATOM 892 N N . PRO A 1 116 ? 3.607 -20.375 -12.805 1 98 116 PRO A N 1
ATOM 893 C CA . PRO A 1 116 ? 5.016 -20.234 -12.43 1 98 116 PRO A CA 1
ATOM 894 C C . PRO A 1 116 ? 5.801 -19.359 -13.414 1 98 116 PRO A C 1
ATOM 896 O O . PRO A 1 116 ? 5.504 -19.344 -14.609 1 98 116 PRO A O 1
ATOM 899 N N . ARG A 1 117 ? 6.809 -18.594 -12.852 1 98.06 117 ARG A N 1
ATOM 900 C CA . ARG A 1 117 ? 7.676 -17.734 -13.656 1 98.06 117 ARG A CA 1
ATOM 901 C C . ARG A 1 117 ? 8.984 -17.438 -12.93 1 98.06 117 ARG A C 1
ATOM 903 O O . ARG A 1 117 ? 9.164 -17.844 -11.773 1 98.06 117 ARG A O 1
ATOM 910 N N . THR A 1 118 ? 9.891 -16.969 -13.68 1 98.44 118 THR A N 1
ATOM 911 C CA . THR A 1 118 ? 11.016 -16.219 -13.141 1 98.44 118 THR A CA 1
ATOM 912 C C . THR A 1 118 ? 10.836 -14.719 -13.383 1 98.44 118 THR A C 1
ATOM 914 O O . THR A 1 118 ? 10.719 -14.281 -14.523 1 98.44 118 THR A O 1
ATOM 917 N N . ARG A 1 119 ? 10.797 -13.984 -12.258 1 98.69 119 ARG A N 1
ATOM 918 C CA . ARG A 1 119 ? 10.5 -12.562 -12.352 1 98.69 119 ARG A CA 1
ATOM 919 C C . ARG A 1 119 ? 11.727 -11.719 -12.031 1 98.69 119 ARG A C 1
ATOM 921 O O . ARG A 1 119 ? 12.711 -12.227 -11.484 1 98.69 119 ARG A O 1
ATOM 928 N N . GLU A 1 120 ? 11.586 -10.453 -12.453 1 98.69 120 GLU A N 1
ATOM 929 C CA . GLU A 1 120 ? 12.609 -9.469 -12.125 1 98.69 120 GLU A CA 1
ATOM 930 C C . GLU A 1 120 ? 12.055 -8.367 -11.234 1 98.69 120 GLU A C 1
ATOM 932 O O . GLU A 1 120 ? 10.906 -7.938 -11.406 1 98.69 120 GLU A O 1
ATOM 937 N N . VAL A 1 121 ? 12.914 -7.926 -10.312 1 98.81 121 VAL A N 1
ATOM 938 C CA . VAL A 1 121 ? 12.664 -6.727 -9.523 1 98.81 121 VAL A CA 1
ATOM 939 C C . VAL A 1 121 ? 13.859 -5.777 -9.633 1 98.81 121 VAL A C 1
ATOM 941 O O . VAL A 1 121 ? 15 -6.172 -9.406 1 98.81 121 VAL A O 1
ATOM 944 N N . TRP A 1 122 ? 13.547 -4.574 -10.055 1 98.88 122 TRP A N 1
ATOM 945 C CA . TRP A 1 122 ? 14.578 -3.541 -10.117 1 98.88 122 TRP A CA 1
ATOM 946 C C . TRP A 1 122 ? 14.625 -2.742 -8.82 1 98.88 122 TRP A C 1
ATOM 948 O O . TRP A 1 122 ? 13.586 -2.363 -8.273 1 98.88 122 TRP A O 1
ATOM 958 N N . VAL A 1 123 ? 15.875 -2.584 -8.297 1 98.75 123 VAL A N 1
ATOM 959 C CA . VAL A 1 123 ? 16.109 -1.879 -7.039 1 98.75 123 VAL A CA 1
ATOM 960 C C . VAL A 1 123 ? 17.062 -0.708 -7.27 1 98.75 123 VAL A C 1
ATOM 962 O O . VAL A 1 123 ? 18.141 -0.881 -7.836 1 98.75 123 VAL A O 1
ATOM 965 N N . ARG A 1 124 ? 16.656 0.491 -6.852 1 98.44 124 ARG A N 1
ATOM 966 C CA . ARG A 1 124 ? 17.484 1.681 -6.957 1 98.44 124 ARG A CA 1
ATOM 967 C C . ARG A 1 124 ? 17.516 2.445 -5.637 1 98.44 124 ARG A C 1
ATOM 969 O O . ARG A 1 124 ? 16.531 3.062 -5.25 1 98.44 124 ARG A O 1
ATOM 976 N N . PRO A 1 125 ? 18.688 2.391 -4.871 1 97.31 125 PRO A N 1
ATOM 977 C CA . PRO A 1 125 ? 18.859 3.322 -3.756 1 97.31 125 PRO A CA 1
ATOM 978 C C . PRO A 1 125 ? 18.906 4.781 -4.203 1 97.31 125 PRO A C 1
ATOM 980 O O . PRO A 1 125 ? 19.547 5.105 -5.207 1 97.31 125 PRO A O 1
ATOM 983 N N . LEU A 1 126 ? 18.25 5.602 -3.438 1 96.06 126 LEU A N 1
ATOM 984 C CA . LEU A 1 126 ? 18.172 7.02 -3.773 1 96.06 126 LEU A CA 1
ATOM 985 C C . LEU A 1 126 ? 18.844 7.867 -2.701 1 96.06 126 LEU A C 1
ATOM 987 O O . LEU A 1 126 ? 18.828 7.512 -1.521 1 96.06 126 LEU A O 1
ATOM 991 N N . MET B 1 1 ? 13.375 12.43 8.781 1 87.31 1 MET B N 1
ATOM 992 C CA . MET B 1 1 ? 12.055 11.805 8.797 1 87.31 1 MET B CA 1
ATOM 993 C C . MET B 1 1 ? 11.352 12.055 10.133 1 87.31 1 MET B C 1
ATOM 995 O O . MET B 1 1 ? 11.953 11.914 11.195 1 87.31 1 MET B O 1
ATOM 999 N N . ARG B 1 2 ? 10.148 12.617 10.125 1 95.19 2 ARG B N 1
ATOM 1000 C CA . ARG B 1 2 ? 9.344 12.898 11.305 1 95.19 2 ARG B CA 1
ATOM 1001 C C . ARG B 1 2 ? 8.219 11.883 11.453 1 95.19 2 ARG B C 1
ATOM 1003 O O . ARG B 1 2 ? 7.621 11.461 10.461 1 95.19 2 ARG B O 1
ATOM 1010 N N . LYS B 1 3 ? 7.941 11.547 12.805 1 97.88 3 LYS B N 1
ATOM 1011 C CA . LYS B 1 3 ? 6.84 10.641 13.109 1 97.88 3 LYS B CA 1
ATOM 1012 C C . LYS B 1 3 ? 5.66 11.391 13.719 1 97.88 3 LYS B C 1
ATOM 1014 O O . LYS B 1 3 ? 5.812 12.094 14.719 1 97.88 3 LYS B O 1
ATOM 1019 N N . LEU B 1 4 ? 4.57 11.273 13.094 1 98.62 4 LEU B N 1
ATOM 1020 C CA . LEU B 1 4 ? 3.336 11.836 13.633 1 98.62 4 LEU B CA 1
ATOM 1021 C C . LEU B 1 4 ? 2.496 10.758 14.305 1 98.62 4 LEU B C 1
ATOM 1023 O O . LEU B 1 4 ? 2.373 9.648 13.789 1 98.62 4 LEU B O 1
ATOM 1027 N N . SER B 1 5 ? 1.921 11.07 15.477 1 98.69 5 SER B N 1
ATOM 1028 C CA . SER B 1 5 ? 0.963 10.211 16.172 1 98.69 5 SER B CA 1
ATOM 1029 C C . SER B 1 5 ? -0.47 10.672 15.922 1 98.69 5 SER B C 1
ATOM 1031 O O . SER B 1 5 ? -0.792 11.844 16.109 1 98.69 5 SER B O 1
ATOM 1033 N N . VAL B 1 6 ? -1.306 9.781 15.484 1 98.62 6 VAL B N 1
ATOM 1034 C CA . VAL B 1 6 ? -2.686 10.117 15.156 1 98.62 6 VAL B CA 1
ATOM 1035 C C . VAL B 1 6 ? -3.637 9.164 15.875 1 98.62 6 VAL B C 1
ATOM 1037 O O . VAL B 1 6 ? -3.582 7.949 15.656 1 98.62 6 VAL B O 1
ATOM 1040 N N . ARG B 1 7 ? -4.492 9.672 16.656 1 98.19 7 ARG B N 1
ATOM 1041 C CA . ARG B 1 7 ? -5.539 8.867 17.281 1 98.19 7 ARG B CA 1
ATOM 1042 C C . ARG B 1 7 ? -6.707 8.664 16.312 1 98.19 7 ARG B C 1
ATOM 1044 O O . ARG B 1 7 ? -7.203 9.625 15.719 1 98.19 7 ARG B O 1
ATOM 1051 N N . THR B 1 8 ? -7.059 7.418 16.156 1 98.06 8 THR B N 1
ATOM 1052 C CA . THR B 1 8 ? -8.234 7.074 15.367 1 98.06 8 THR B CA 1
ATOM 1053 C C . THR B 1 8 ? -9.273 6.363 16.234 1 98.06 8 THR B C 1
ATOM 1055 O O . THR B 1 8 ? -9.133 5.176 16.531 1 98.06 8 THR B O 1
ATOM 1058 N N . PRO B 1 9 ? -10.344 7.023 16.547 1 96.88 9 PRO B N 1
ATOM 1059 C CA . PRO B 1 9 ? -11.289 6.473 17.516 1 96.88 9 PRO B CA 1
ATOM 1060 C C . PRO B 1 9 ? -12.133 5.34 16.938 1 96.88 9 PRO B C 1
ATOM 1062 O O . PRO B 1 9 ? -12.742 4.57 17.688 1 96.88 9 PRO B O 1
ATOM 1065 N N . ALA B 1 10 ? -12.312 5.281 15.695 1 97.44 10 ALA B N 1
ATOM 1066 C CA . ALA B 1 10 ? -13.047 4.242 14.969 1 97.44 10 ALA B CA 1
ATOM 1067 C C . ALA B 1 10 ? -12.555 4.121 13.531 1 97.44 10 ALA B C 1
ATOM 1069 O O . ALA B 1 10 ? -11.672 4.875 13.109 1 97.44 10 ALA B O 1
ATOM 1070 N N . GLU B 1 11 ? -13.039 3.082 12.883 1 97.69 11 GLU B N 1
ATOM 1071 C CA . GLU B 1 11 ? -12.797 3.041 11.445 1 97.69 11 GLU B CA 1
ATOM 1072 C C . GLU B 1 11 ? -13.305 4.312 10.766 1 97.69 11 GLU B C 1
ATOM 1074 O O . GLU B 1 11 ? -14.352 4.844 11.125 1 97.69 11 GLU B O 1
ATOM 1079 N N . GLY B 1 12 ? -12.562 4.758 9.797 1 98 12 GLY B N 1
ATOM 1080 C CA . GLY B 1 12 ? -12.953 5.973 9.102 1 98 12 GLY B CA 1
ATOM 1081 C C . GLY B 1 12 ? -11.781 6.734 8.523 1 98 12 GLY B C 1
ATOM 1082 O O . GLY B 1 12 ? -10.641 6.262 8.57 1 98 12 GLY B O 1
ATOM 1083 N N . LEU B 1 13 ? -12.078 7.84 7.852 1 98.31 13 LEU B N 1
ATOM 1084 C CA . LEU B 1 13 ? -11.07 8.719 7.277 1 98.31 13 LEU B CA 1
ATOM 1085 C C . LEU B 1 13 ? -10.797 9.906 8.195 1 98.31 13 LEU B C 1
ATOM 1087 O O . LEU B 1 13 ? -11.711 10.68 8.5 1 98.31 13 LEU B O 1
ATOM 1091 N N . VAL B 1 14 ? -9.555 10.008 8.648 1 98.12 14 VAL B N 1
ATOM 1092 C CA . VAL B 1 14 ? -9.141 11.109 9.508 1 98.12 14 VAL B CA 1
ATOM 1093 C C . VAL B 1 14 ? -8.32 12.109 8.703 1 98.12 14 VAL B C 1
ATOM 1095 O O . VAL B 1 14 ? -7.273 11.766 8.156 1 98.12 14 VAL B O 1
ATOM 1098 N N . ASN B 1 15 ? -8.805 13.336 8.617 1 98.25 15 ASN B N 1
ATOM 1099 C CA . ASN B 1 15 ? -8.078 14.375 7.906 1 98.25 15 ASN B CA 1
ATOM 1100 C C . ASN B 1 15 ? -6.805 14.781 8.648 1 98.25 15 ASN B C 1
ATOM 1102 O O . ASN B 1 15 ? -6.867 15.266 9.781 1 98.25 15 ASN B O 1
ATOM 1106 N N . ILE B 1 16 ? -5.707 14.57 7.977 1 98.56 16 ILE B N 1
ATOM 1107 C CA . ILE B 1 16 ? -4.457 14.867 8.672 1 98.56 16 ILE B CA 1
ATOM 1108 C C . ILE B 1 16 ? -3.684 15.938 7.902 1 98.56 16 ILE B C 1
ATOM 1110 O O . ILE B 1 16 ? -2.471 16.078 8.078 1 98.56 16 ILE B O 1
ATOM 1114 N N . THR B 1 17 ? -4.312 16.672 7.039 1 98.44 17 THR B N 1
ATOM 1115 C CA . THR B 1 17 ? -3.668 17.688 6.215 1 98.44 17 THR B CA 1
ATOM 1116 C C . THR B 1 17 ? -2.898 18.672 7.082 1 98.44 17 THR B C 1
ATOM 1118 O O . THR B 1 17 ? -1.706 18.906 6.863 1 98.44 17 THR B O 1
ATOM 1121 N N . GLY B 1 18 ? -3.596 19.234 8.008 1 98.12 18 GLY B N 1
ATOM 1122 C CA . GLY B 1 18 ? -2.965 20.219 8.875 1 98.12 18 GLY B CA 1
ATOM 1123 C C . GLY B 1 18 ? -1.804 19.641 9.672 1 98.12 18 GLY B C 1
ATOM 1124 O O . GLY B 1 18 ? -0.791 20.328 9.867 1 98.12 18 GLY B O 1
ATOM 1125 N N . LEU B 1 19 ? -2.004 18.422 10.188 1 98.44 19 LEU B N 1
ATOM 1126 C CA . LEU B 1 19 ? -0.956 17.766 10.953 1 98.44 19 LEU B CA 1
ATOM 1127 C C . LEU B 1 19 ? 0.305 17.594 10.117 1 98.44 19 LEU B C 1
ATOM 1129 O O . LEU B 1 19 ? 1.416 17.812 10.602 1 98.44 19 LEU B O 1
ATOM 1133 N N . VAL B 1 20 ? 0.184 17.188 8.828 1 98.69 20 VAL B N 1
ATOM 1134 C CA . VAL B 1 20 ? 1.31 17.016 7.918 1 98.69 20 VAL B CA 1
ATOM 1135 C C . VAL B 1 20 ? 1.979 18.359 7.664 1 98.69 20 VAL B C 1
ATOM 1137 O O . VAL B 1 20 ? 3.203 18.484 7.766 1 98.69 20 VAL B O 1
ATOM 1140 N N . GLU B 1 21 ? 1.193 19.375 7.383 1 98.62 21 GLU B N 1
ATOM 1141 C CA . GLU B 1 21 ? 1.745 20.688 7.07 1 98.62 21 GLU B CA 1
ATOM 1142 C C . GLU B 1 21 ? 2.516 21.266 8.258 1 98.62 21 GLU B C 1
ATOM 1144 O O . GLU B 1 21 ? 3.555 21.906 8.086 1 98.62 21 GLU B O 1
ATOM 1149 N N . ALA B 1 22 ? 2.021 21.047 9.422 1 98.25 22 ALA B N 1
ATOM 1150 C CA . ALA B 1 22 ? 2.701 21.516 10.633 1 98.25 22 ALA B CA 1
ATOM 1151 C C . ALA B 1 22 ? 4.09 20.906 10.75 1 98.25 22 ALA B C 1
ATOM 1153 O O . ALA B 1 22 ? 4.996 21.516 11.328 1 98.25 22 ALA B O 1
ATOM 1154 N N . ALA B 1 23 ? 4.293 19.766 10.172 1 98 23 ALA B N 1
ATOM 1155 C CA . ALA B 1 23 ? 5.559 19.031 10.273 1 98 23 ALA B CA 1
ATOM 1156 C C . ALA B 1 23 ? 6.539 19.484 9.195 1 98 23 ALA B C 1
ATOM 1158 O O . ALA B 1 23 ? 7.723 19.156 9.242 1 98 23 ALA B O 1
ATOM 1159 N N . LEU B 1 24 ? 6.152 20.25 8.227 1 97.69 24 LEU B N 1
ATOM 1160 C CA . LEU B 1 24 ? 6.973 20.562 7.059 1 97.69 24 LEU B CA 1
ATOM 1161 C C . LEU B 1 24 ? 7.898 21.734 7.34 1 97.69 24 LEU B C 1
ATOM 1163 O O . LEU B 1 24 ? 8.891 21.938 6.637 1 97.69 24 LEU B O 1
ATOM 1167 N N . GLU B 1 25 ? 7.641 22.578 8.414 1 95.44 25 GLU B N 1
ATOM 1168 C CA . GLU B 1 25 ? 8.523 23.641 8.867 1 95.44 25 GLU B CA 1
ATOM 1169 C C . GLU B 1 25 ? 9.023 24.484 7.695 1 95.44 25 GLU B C 1
ATOM 1171 O O . GLU B 1 25 ? 10.227 24.703 7.551 1 95.44 25 GLU B O 1
ATOM 1176 N N . GLY B 1 26 ? 8.148 24.922 6.789 1 97.06 26 GLY B N 1
ATOM 1177 C CA . GLY B 1 26 ? 8.477 25.844 5.715 1 97.06 26 GLY B CA 1
ATOM 1178 C C . GLY B 1 26 ? 9.117 25.172 4.52 1 97.06 26 GLY B C 1
ATOM 1179 O O . GLY B 1 26 ? 9.586 25.828 3.596 1 97.06 26 GLY B O 1
ATOM 1180 N N . HIS B 1 27 ? 9.125 23.891 4.426 1 97.75 27 HIS B N 1
ATOM 1181 C CA . HIS B 1 27 ? 9.758 23.125 3.363 1 97.75 27 HIS B CA 1
ATOM 1182 C C . HIS B 1 27 ? 9.133 23.438 2.008 1 97.75 27 HIS B C 1
ATOM 1184 O O . HIS B 1 27 ? 7.922 23.625 1.91 1 97.75 27 HIS B O 1
ATOM 1190 N N . THR B 1 28 ? 10.008 23.531 0.948 1 98.75 28 THR B N 1
ATOM 1191 C CA . THR B 1 28 ? 9.609 23.578 -0.454 1 98.75 28 THR B CA 1
ATOM 1192 C C . THR B 1 28 ? 10.242 22.422 -1.232 1 98.75 28 THR B C 1
ATOM 1194 O O . THR B 1 28 ? 11.461 22.25 -1.194 1 98.75 28 THR B O 1
ATOM 1197 N N . GLY B 1 29 ? 9.484 21.578 -1.899 1 98.5 29 GLY B N 1
ATOM 1198 C CA . GLY B 1 29 ? 9.906 20.391 -2.604 1 98.5 29 GLY B CA 1
ATOM 1199 C C . GLY B 1 29 ? 8.906 19.25 -2.494 1 98.5 29 GLY B C 1
ATOM 1200 O O . GLY B 1 29 ? 7.695 19.484 -2.436 1 98.5 29 GLY B O 1
ATOM 1201 N N . LEU B 1 30 ? 9.422 18.062 -2.551 1 98.38 30 LEU B N 1
ATOM 1202 C CA . LEU B 1 30 ? 8.578 16.891 -2.387 1 98.38 30 LEU B CA 1
ATOM 1203 C C . LEU B 1 30 ? 8.5 16.469 -0.922 1 98.38 30 LEU B C 1
ATOM 1205 O O . LEU B 1 30 ? 9.414 16.75 -0.144 1 98.38 30 LEU B O 1
ATOM 1209 N N . VAL B 1 31 ? 7.395 15.938 -0.604 1 98.44 31 VAL B N 1
ATOM 1210 C CA . VAL B 1 31 ? 7.168 15.375 0.726 1 98.44 31 VAL B CA 1
ATOM 1211 C C . VAL B 1 31 ? 6.699 13.93 0.606 1 98.44 31 VAL B C 1
ATOM 1213 O O . VAL B 1 31 ? 5.742 13.641 -0.111 1 98.44 31 VAL B O 1
ATOM 1216 N N . TYR B 1 32 ? 7.359 13.031 1.236 1 98.62 32 TYR B N 1
ATOM 1217 C CA . TYR B 1 32 ? 7.004 11.617 1.246 1 98.62 32 TYR B CA 1
ATOM 1218 C C . TYR B 1 32 ? 6.328 11.234 2.557 1 98.62 32 TYR B C 1
ATOM 1220 O O . TYR B 1 32 ? 6.836 11.539 3.637 1 98.62 32 TYR B O 1
ATOM 1228 N N . LEU B 1 33 ? 5.156 10.695 2.471 1 98.81 33 LEU B N 1
ATOM 1229 C CA . LEU B 1 33 ? 4.406 10.172 3.604 1 98.81 33 LEU B CA 1
ATOM 1230 C C . LEU B 1 33 ? 4.328 8.648 3.541 1 98.81 33 LEU B C 1
ATOM 1232 O O . LEU B 1 33 ? 4.141 8.078 2.465 1 98.81 33 LEU B O 1
ATOM 1236 N N . PHE B 1 34 ? 4.441 7.988 4.66 1 98.75 34 PHE B N 1
ATOM 1237 C CA . PHE B 1 34 ? 4.371 6.535 4.762 1 98.75 34 PHE B CA 1
ATOM 1238 C C . PHE B 1 34 ? 3.713 6.117 6.07 1 98.75 34 PHE B C 1
ATOM 1240 O O . PHE B 1 34 ? 4.012 6.672 7.129 1 98.75 34 PHE B O 1
ATOM 1247 N N . VAL B 1 35 ? 2.787 5.203 6.027 1 98.38 35 VAL B N 1
ATOM 1248 C CA . VAL B 1 35 ? 2.209 4.637 7.242 1 98.38 35 VAL B CA 1
ATOM 1249 C C . VAL B 1 35 ? 2.787 3.244 7.488 1 98.38 35 VAL B C 1
ATOM 1251 O O . VAL B 1 35 ? 2.625 2.344 6.664 1 98.38 35 VAL B O 1
ATOM 1254 N N . PRO B 1 36 ? 3.436 3.02 8.641 1 98.31 36 PRO B N 1
ATOM 1255 C CA . PRO B 1 36 ? 4.062 1.734 8.961 1 98.31 36 PRO B CA 1
ATOM 1256 C C . PRO B 1 36 ? 3.08 0.731 9.562 1 98.31 36 PRO B C 1
ATOM 1258 O O . PRO B 1 36 ? 3.375 0.107 10.586 1 98.31 36 PRO B O 1
ATOM 1261 N N . HIS B 1 37 ? 1.92 0.545 8.969 1 98.38 37 HIS B N 1
ATOM 1262 C CA . HIS B 1 37 ? 0.847 -0.342 9.406 1 98.38 37 HIS B CA 1
ATOM 1263 C C . HIS B 1 37 ? 0.302 -1.158 8.234 1 98.38 37 HIS B C 1
ATOM 1265 O O . HIS B 1 37 ? 0.56 -0.836 7.074 1 98.38 37 HIS B O 1
ATOM 1271 N N . THR B 1 38 ? -0.391 -2.242 8.523 1 98.44 38 THR B N 1
ATOM 1272 C CA . THR B 1 38 ? -0.912 -3.117 7.477 1 98.44 38 THR B CA 1
ATOM 1273 C C . THR B 1 38 ? -2.436 -3.049 7.426 1 98.44 38 THR B C 1
ATOM 1275 O O . THR B 1 38 ? -3.059 -3.65 6.547 1 98.44 38 THR B O 1
ATOM 1278 N N . THR B 1 39 ? -3.064 -2.271 8.359 1 98.56 39 THR B N 1
ATOM 1279 C CA . THR B 1 39 ? -4.52 -2.16 8.375 1 98.56 39 THR B CA 1
ATOM 1280 C C . THR B 1 39 ? -4.949 -0.696 8.367 1 98.56 39 THR B C 1
ATOM 1282 O O . THR B 1 39 ? -6.055 -0.367 8.805 1 98.56 39 THR B O 1
ATOM 1285 N N . CYS B 1 40 ? -4.066 0.116 7.969 1 97.69 40 CYS B N 1
ATOM 1286 C CA . CYS B 1 40 ? -4.27 1.555 7.84 1 97.69 40 CYS B CA 1
ATOM 1287 C C . CYS B 1 40 ? -3.564 2.098 6.602 1 97.69 40 CYS B C 1
ATOM 1289 O O . CYS B 1 40 ? -2.438 1.703 6.301 1 97.69 40 CYS B O 1
ATOM 1291 N N . GLY B 1 41 ? -4.258 3.039 5.867 1 97.81 41 GLY B N 1
ATOM 1292 C CA . GLY B 1 41 ? -3.67 3.561 4.641 1 97.81 41 GLY B CA 1
ATOM 1293 C C . GLY B 1 41 ? -3.625 5.078 4.598 1 97.81 41 GLY B C 1
ATOM 1294 O O . GLY B 1 41 ? -3.896 5.738 5.602 1 97.81 41 GLY B O 1
ATOM 1295 N N . LEU B 1 42 ? -3.152 5.633 3.449 1 98.44 42 LEU B N 1
ATOM 1296 C CA . LEU B 1 42 ? -3.09 7.059 3.133 1 98.44 42 LEU B CA 1
ATOM 1297 C C . LEU B 1 42 ? -3.766 7.348 1.798 1 98.44 42 LEU B C 1
ATOM 1299 O O . LEU B 1 42 ? -3.553 6.629 0.82 1 98.44 42 LEU B O 1
ATOM 1303 N N . LEU B 1 43 ? -4.547 8.359 1.787 1 97.88 43 LEU B N 1
ATOM 1304 C CA . LEU B 1 43 ? -5.141 8.695 0.496 1 97.88 43 LEU B CA 1
ATOM 1305 C C . LEU B 1 43 ? -5.398 10.195 0.39 1 97.88 43 LEU B C 1
ATOM 1307 O O . LEU B 1 43 ? -5.398 10.906 1.4 1 97.88 43 LEU B O 1
ATOM 1311 N N . VAL B 1 44 ? -5.465 10.719 -0.793 1 98.44 44 VAL B N 1
ATOM 1312 C CA . VAL B 1 44 ? -5.91 12.062 -1.137 1 98.44 44 VAL B CA 1
ATOM 1313 C C . VAL B 1 44 ? -7.316 12.008 -1.731 1 98.44 44 VAL B C 1
ATOM 1315 O O . VAL B 1 44 ? -7.562 11.266 -2.688 1 98.44 44 VAL B O 1
ATOM 1318 N N . GLN B 1 45 ? -8.227 12.664 -1.147 1 98.12 45 GLN B N 1
ATOM 1319 C CA . GLN B 1 45 ? -9.617 12.68 -1.599 1 98.12 45 GLN B CA 1
ATOM 1320 C C . GLN B 1 45 ? -10.289 14.008 -1.264 1 98.12 45 GLN B C 1
ATOM 1322 O O . GLN B 1 45 ? -9.664 14.898 -0.682 1 98.12 45 GLN B O 1
ATOM 1327 N N . GLU B 1 46 ? -11.531 14.133 -1.668 1 96.81 46 GLU B N 1
ATOM 1328 C CA . GLU B 1 46 ? -12.305 15.352 -1.428 1 96.81 46 GLU B CA 1
ATOM 1329 C C . GLU B 1 46 ? -12.578 15.547 0.061 1 96.81 46 GLU B C 1
ATOM 1331 O O . GLU B 1 46 ? -13.023 14.617 0.742 1 96.81 46 GLU B O 1
ATOM 1336 N N . GLY B 1 47 ? -12.25 16.75 0.614 1 92.25 47 GLY B N 1
ATOM 1337 C CA . GLY B 1 47 ? -12.43 17 2.035 1 92.25 47 GLY B CA 1
ATOM 1338 C C . GLY B 1 47 ? -13.539 17.984 2.33 1 92.25 47 GLY B C 1
ATOM 1339 O O . GLY B 1 47 ? -13.906 18.188 3.488 1 92.25 47 GLY B O 1
ATOM 1340 N N . ALA B 1 48 ? -14.102 18.562 1.352 1 93.31 48 ALA B N 1
ATOM 1341 C CA . ALA B 1 48 ? -15.086 19.625 1.547 1 93.31 48 ALA B CA 1
ATOM 1342 C C . ALA B 1 48 ? -16.453 19.047 1.931 1 93.31 48 ALA B C 1
ATOM 1344 O O . ALA B 1 48 ? -17.188 19.641 2.717 1 93.31 48 ALA B O 1
ATOM 1345 N N . ASP B 1 49 ? -16.875 17.984 1.347 1 96.06 49 ASP B N 1
ATOM 1346 C CA . ASP B 1 49 ? -18.141 17.297 1.595 1 96.06 49 ASP B CA 1
ATOM 1347 C C . ASP B 1 49 ? -17.922 15.977 2.326 1 96.06 49 ASP B C 1
ATOM 1349 O O . ASP B 1 49 ? -17.438 15.008 1.735 1 96.06 49 ASP B O 1
ATOM 1353 N N . PRO B 1 50 ? -18.281 15.891 3.582 1 95.12 50 PRO B N 1
ATOM 1354 C CA . PRO B 1 50 ? -18.031 14.68 4.367 1 95.12 50 PRO B CA 1
ATOM 1355 C C . PRO B 1 50 ? -18.766 13.461 3.812 1 95.12 50 PRO B C 1
ATOM 1357 O O . PRO B 1 50 ? -18.406 12.32 4.141 1 95.12 50 PRO B O 1
ATOM 1360 N N . ASP B 1 51 ? -19.766 13.602 2.98 1 97.19 51 ASP B N 1
ATOM 1361 C CA . ASP B 1 51 ? -20.516 12.477 2.412 1 97.19 51 ASP B CA 1
ATOM 1362 C C . ASP B 1 51 ? -19.641 11.688 1.436 1 97.19 51 ASP B C 1
ATOM 1364 O O . ASP B 1 51 ? -19.875 10.5 1.221 1 97.19 51 ASP B O 1
ATOM 1368 N N . VAL B 1 52 ? -18.672 12.367 0.801 1 97.5 52 VAL B N 1
ATOM 1369 C CA . VAL B 1 52 ? -17.781 11.656 -0.096 1 97.5 52 VAL B CA 1
ATOM 1370 C C . VAL B 1 52 ? -17.031 10.562 0.676 1 97.5 52 VAL B C 1
ATOM 1372 O O . VAL B 1 52 ? -16.984 9.414 0.238 1 97.5 52 VAL B O 1
ATOM 1375 N N . ALA B 1 53 ? -16.516 10.953 1.849 1 96.06 53 ALA B N 1
ATOM 1376 C CA . ALA B 1 53 ? -15.828 9.984 2.693 1 96.06 53 ALA B CA 1
ATOM 1377 C C . ALA B 1 53 ? -16.781 8.859 3.111 1 96.06 53 ALA B C 1
ATOM 1379 O O . ALA B 1 53 ? -16.406 7.68 3.07 1 96.06 53 ALA B O 1
ATOM 1380 N N . ARG B 1 54 ? -17.906 9.242 3.545 1 97.19 54 ARG B N 1
ATOM 1381 C CA . ARG B 1 54 ? -18.906 8.266 3.969 1 97.19 54 ARG B CA 1
ATOM 1382 C C . ARG B 1 54 ? -19.219 7.273 2.852 1 97.19 54 ARG B C 1
ATOM 1384 O O . ARG B 1 54 ? -19.266 6.066 3.082 1 97.19 54 ARG B O 1
ATOM 1391 N N . ASP B 1 55 ? -19.438 7.785 1.667 1 98.38 55 ASP B N 1
ATOM 1392 C CA . ASP B 1 55 ? -19.781 6.934 0.526 1 98.38 55 ASP B CA 1
ATOM 1393 C C . ASP B 1 55 ? -18.609 6.027 0.161 1 98.38 55 ASP B C 1
ATOM 1395 O O . ASP B 1 55 ? -18.797 4.848 -0.145 1 98.38 55 ASP B O 1
ATOM 1399 N N . LEU B 1 56 ? -17.422 6.578 0.157 1 97.75 56 LEU B N 1
ATOM 1400 C CA . LEU B 1 56 ? -16.234 5.785 -0.165 1 97.75 56 LEU B CA 1
ATOM 1401 C C . LEU B 1 56 ? -16.078 4.621 0.81 1 97.75 56 LEU B C 1
ATOM 1403 O O . LEU B 1 56 ? -15.789 3.496 0.398 1 97.75 56 LEU B O 1
ATOM 1407 N N . LEU B 1 57 ? -16.25 4.875 2.061 1 97.81 57 LEU B N 1
ATOM 1408 C CA . LEU B 1 57 ? -16.125 3.834 3.072 1 97.81 57 LEU B CA 1
ATOM 1409 C C . LEU B 1 57 ? -17.172 2.752 2.869 1 97.81 57 LEU B C 1
ATOM 1411 O O . LEU B 1 57 ? -16.891 1.562 3.014 1 97.81 57 LEU B O 1
ATOM 1415 N N . ALA B 1 58 ? -18.344 3.168 2.514 1 98 58 ALA B N 1
ATOM 1416 C CA . ALA B 1 58 ? -19.406 2.209 2.248 1 98 58 ALA B CA 1
ATOM 1417 C C . ALA B 1 58 ? -19.078 1.326 1.052 1 98 58 ALA B C 1
ATOM 1419 O O . ALA B 1 58 ? -19.297 0.115 1.08 1 98 58 ALA B O 1
ATOM 1420 N N . ARG B 1 59 ? -18.578 1.939 0.02 1 98 59 ARG B N 1
ATOM 1421 C CA . ARG B 1 59 ? -18.219 1.174 -1.166 1 98 59 ARG B CA 1
ATOM 1422 C C . ARG B 1 59 ? -17.047 0.234 -0.872 1 98 59 ARG B C 1
ATOM 1424 O O . ARG B 1 59 ? -17.016 -0.899 -1.355 1 98 59 ARG B O 1
ATOM 1431 N N . LEU B 1 60 ? -16.109 0.688 -0.084 1 98 60 LEU B N 1
ATOM 1432 C CA . LEU B 1 60 ? -15 -0.167 0.314 1 98 60 LEU B CA 1
ATOM 1433 C C . LEU B 1 60 ? -15.492 -1.359 1.126 1 98 60 LEU B C 1
ATOM 1435 O O . LEU B 1 60 ? -14.953 -2.461 1.009 1 98 60 LEU B O 1
ATOM 1439 N N . ASP B 1 61 ? -16.484 -1.168 1.921 1 97.62 61 ASP B N 1
ATOM 1440 C CA . ASP B 1 61 ? -17.078 -2.256 2.697 1 97.62 61 ASP B CA 1
ATOM 1441 C C . ASP B 1 61 ? -17.656 -3.33 1.78 1 97.62 61 ASP B C 1
ATOM 1443 O O . ASP B 1 61 ? -17.641 -4.516 2.119 1 97.62 61 ASP B O 1
ATOM 1447 N N . GLU B 1 62 ? -18.156 -2.895 0.653 1 97.31 62 GLU B N 1
ATOM 1448 C CA . GLU B 1 62 ? -18.703 -3.85 -0.306 1 97.31 62 GLU B CA 1
ATOM 1449 C C . GLU B 1 62 ? -17.594 -4.621 -1.009 1 97.31 62 GLU B C 1
ATOM 1451 O O . GLU B 1 62 ? -17.703 -5.828 -1.231 1 97.31 62 GLU B O 1
ATOM 1456 N N . LEU B 1 63 ? -16.578 -3.957 -1.344 1 96.75 63 LEU B N 1
ATOM 1457 C CA . LEU B 1 63 ? -15.445 -4.57 -2.033 1 96.75 63 LEU B CA 1
ATOM 1458 C C . LEU B 1 63 ? -14.68 -5.496 -1.098 1 96.75 63 LEU B C 1
ATOM 1460 O O . LEU B 1 63 ? -14.125 -6.508 -1.535 1 96.75 63 LEU B O 1
ATOM 1464 N N . ALA B 1 64 ? -14.578 -5.16 0.126 1 97.69 64 ALA B N 1
ATOM 1465 C CA . ALA B 1 64 ? -13.836 -5.867 1.168 1 97.69 64 ALA B CA 1
ATOM 1466 C C . ALA B 1 64 ? -14.688 -6.027 2.428 1 97.69 64 ALA B C 1
ATOM 1468 O O . ALA B 1 64 ? -14.406 -5.402 3.453 1 97.69 64 ALA B O 1
ATOM 1469 N N . PRO B 1 65 ? -15.578 -6.941 2.336 1 97.44 65 PRO B N 1
ATOM 1470 C CA . PRO B 1 65 ? -16.484 -7.105 3.479 1 97.44 65 PRO B CA 1
ATOM 1471 C C . PRO B 1 65 ? -15.758 -7.586 4.734 1 97.44 65 PRO B C 1
ATOM 1473 O O . PRO B 1 65 ? -14.766 -8.312 4.645 1 97.44 65 PRO B O 1
ATOM 1476 N N . ARG B 1 66 ? -16.266 -7.168 5.867 1 95.94 66 ARG B N 1
ATOM 1477 C CA . ARG B 1 66 ? -15.672 -7.488 7.164 1 95.94 66 ARG B CA 1
ATOM 1478 C C . ARG B 1 66 ? -15.633 -8.992 7.395 1 95.94 66 ARG B C 1
ATOM 1480 O O . ARG B 1 66 ? -14.625 -9.531 7.848 1 95.94 66 ARG B O 1
ATOM 1487 N N . PHE B 1 67 ? -16.734 -9.586 7.125 1 93.69 67 PHE B N 1
ATOM 1488 C CA . PHE B 1 67 ? -16.812 -11.031 7.328 1 93.69 67 PHE B CA 1
ATOM 1489 C C . PHE B 1 67 ? -16.781 -11.766 5.992 1 93.69 67 PHE B C 1
ATOM 1491 O O . PHE B 1 67 ? -17.453 -11.367 5.043 1 93.69 67 PHE B O 1
ATOM 1498 N N . HIS B 1 68 ? -15.938 -12.727 5.91 1 95.5 68 HIS B N 1
ATOM 1499 C CA . HIS B 1 68 ? -15.859 -13.625 4.766 1 95.5 68 HIS B CA 1
ATOM 1500 C C . HIS B 1 68 ? -15.586 -15.062 5.211 1 95.5 68 HIS B C 1
ATOM 1502 O O . HIS B 1 68 ? -14.609 -15.312 5.926 1 95.5 68 HIS B O 1
ATOM 1508 N N . PRO B 1 69 ? -16.359 -15.992 4.746 1 94.75 69 PRO B N 1
ATOM 1509 C CA . PRO B 1 69 ? -16.281 -17.359 5.273 1 94.75 69 PRO B CA 1
ATOM 1510 C C . PRO B 1 69 ? -14.969 -18.047 4.93 1 94.75 69 PRO B C 1
ATOM 1512 O O . PRO B 1 69 ? -14.562 -19 5.605 1 94.75 69 PRO B O 1
ATOM 1515 N N . LYS B 1 70 ? -14.297 -17.656 3.943 1 95.06 70 LYS B N 1
ATOM 1516 C CA . LYS B 1 70 ? -13.07 -18.312 3.51 1 95.06 70 LYS B CA 1
ATOM 1517 C C . LYS B 1 70 ? -11.859 -17.75 4.25 1 95.06 70 LYS B C 1
ATOM 1519 O O . LYS B 1 70 ? -10.742 -18.266 4.102 1 95.06 70 LYS B O 1
ATOM 1524 N N . ASP B 1 71 ? -12.062 -16.656 5.012 1 97 71 ASP B N 1
ATOM 1525 C CA . ASP B 1 71 ? -10.938 -16.062 5.715 1 97 71 ASP B CA 1
ATOM 1526 C C . ASP B 1 71 ? -10.398 -16.984 6.793 1 97 71 ASP B C 1
ATOM 1528 O O . ASP B 1 71 ? -11.164 -17.609 7.531 1 97 71 ASP B O 1
ATOM 1532 N N . ARG B 1 72 ? -9.039 -17.016 6.875 1 97.44 72 ARG B N 1
ATOM 1533 C CA . ARG B 1 72 ? -8.398 -17.922 7.832 1 97.44 72 ARG B CA 1
ATOM 1534 C C . ARG B 1 72 ? -7.652 -17.125 8.906 1 97.44 72 ARG B C 1
ATOM 1536 O O . ARG B 1 72 ? -7.348 -17.656 9.977 1 97.44 72 ARG B O 1
ATOM 1543 N N . HIS B 1 73 ? -7.266 -15.898 8.625 1 96.31 73 HIS B N 1
ATOM 1544 C CA . HIS B 1 73 ? -6.535 -15.078 9.578 1 96.31 73 HIS B CA 1
ATOM 1545 C C . HIS B 1 73 ? -7.309 -14.938 10.891 1 96.31 73 HIS B C 1
ATOM 1547 O O . HIS B 1 73 ? -8.406 -14.375 10.914 1 96.31 73 HIS B O 1
ATOM 1553 N N . ALA B 1 74 ? -6.762 -15.289 12.031 1 95.06 74 ALA B N 1
ATOM 1554 C CA . ALA B 1 74 ? -7.453 -15.5 13.305 1 95.06 74 ALA B CA 1
ATOM 1555 C C . ALA B 1 74 ? -7.895 -14.172 13.914 1 95.06 74 ALA B C 1
ATOM 1557 O O . ALA B 1 74 ? -8.906 -14.109 14.617 1 95.06 74 ALA B O 1
ATOM 1558 N N . GLU B 1 75 ? -7.145 -13.094 13.68 1 95.06 75 GLU B N 1
ATOM 1559 C CA . GLU B 1 75 ? -7.48 -11.797 14.266 1 95.06 75 GLU B CA 1
ATOM 1560 C C . GLU B 1 75 ? -8.797 -11.266 13.703 1 95.06 75 GLU B C 1
ATOM 1562 O O . GLU B 1 75 ? -9.383 -10.336 14.258 1 95.06 75 GLU B O 1
ATOM 1567 N N . GLY B 1 76 ? -9.219 -11.758 12.539 1 96.06 76 GLY B N 1
ATOM 1568 C CA . GLY B 1 76 ? -10.531 -11.438 12 1 96.06 76 GLY B CA 1
ATOM 1569 C C . GLY B 1 76 ? -10.57 -10.102 11.273 1 96.06 76 GLY B C 1
ATOM 1570 O O . GLY B 1 76 ? -11.641 -9.531 11.07 1 96.06 76 GLY B O 1
ATOM 1571 N N . ASN B 1 77 ? -9.414 -9.57 10.961 1 97.88 77 ASN B N 1
ATOM 1572 C CA . ASN B 1 77 ? -9.406 -8.258 10.328 1 97.88 77 ASN B CA 1
ATOM 1573 C C . ASN B 1 77 ? -8.836 -8.32 8.914 1 97.88 77 ASN B C 1
ATOM 1575 O O . ASN B 1 77 ? -8.164 -7.391 8.469 1 97.88 77 ASN B O 1
ATOM 1579 N N . THR B 1 78 ? -9.07 -9.406 8.164 1 98.25 78 THR B N 1
ATOM 1580 C CA . THR B 1 78 ? -8.633 -9.547 6.777 1 98.25 78 THR B CA 1
ATOM 1581 C C . THR B 1 78 ? -9.172 -8.406 5.922 1 98.25 78 THR B C 1
ATOM 1583 O O . THR B 1 78 ? -8.484 -7.922 5.023 1 98.25 78 THR B O 1
ATOM 1586 N N . HIS B 1 79 ? -10.398 -7.988 6.172 1 98.44 79 HIS B N 1
ATOM 1587 C CA . HIS B 1 79 ? -10.992 -6.887 5.43 1 98.44 79 HIS B CA 1
ATOM 1588 C C . HIS B 1 79 ? -10.125 -5.633 5.508 1 98.44 79 HIS B C 1
ATOM 1590 O O . HIS B 1 79 ? -9.969 -4.922 4.516 1 98.44 79 HIS B O 1
ATOM 1596 N N . ALA B 1 80 ? -9.578 -5.367 6.648 1 98.62 80 ALA B N 1
ATOM 1597 C CA . ALA B 1 80 ? -8.742 -4.191 6.855 1 98.62 80 ALA B CA 1
ATOM 1598 C C . ALA B 1 80 ? -7.445 -4.289 6.051 1 98.62 80 ALA B C 1
ATOM 1600 O O . ALA B 1 80 ? -7.004 -3.303 5.453 1 98.62 80 ALA B O 1
ATOM 1601 N N . HIS B 1 81 ? -6.84 -5.438 6.066 1 98.69 81 HIS B N 1
ATOM 1602 C CA . HIS B 1 81 ? -5.66 -5.676 5.242 1 98.69 81 HIS B CA 1
ATOM 1603 C C . HIS B 1 81 ? -5.965 -5.449 3.766 1 98.69 81 HIS B C 1
ATOM 1605 O O . HIS B 1 81 ? -5.18 -4.816 3.055 1 98.69 81 HIS B O 1
ATOM 1611 N N . LEU B 1 82 ? -7.094 -5.961 3.293 1 98.5 82 LEU B N 1
ATOM 1612 C CA . LEU B 1 82 ? -7.465 -5.809 1.892 1 98.5 82 LEU B CA 1
ATOM 1613 C C . LEU B 1 82 ? -7.723 -4.344 1.554 1 98.5 82 LEU B C 1
ATOM 1615 O O . LEU B 1 82 ? -7.27 -3.854 0.518 1 98.5 82 LEU B O 1
ATOM 1619 N N . LYS B 1 83 ? -8.406 -3.65 2.412 1 98.5 83 LYS B N 1
ATOM 1620 C CA . LYS B 1 83 ? -8.656 -2.232 2.174 1 98.5 83 LYS B CA 1
ATOM 1621 C C . LYS B 1 83 ? -7.348 -1.446 2.1 1 98.5 83 LYS B C 1
ATOM 1623 O O . LYS B 1 83 ? -7.207 -0.544 1.271 1 98.5 83 LYS B O 1
ATOM 1628 N N . THR B 1 84 ? -6.445 -1.783 2.977 1 98.44 84 THR B N 1
ATOM 1629 C CA . THR B 1 84 ? -5.148 -1.114 2.959 1 98.44 84 THR B CA 1
ATOM 1630 C C . THR B 1 84 ? -4.398 -1.423 1.668 1 98.44 84 THR B C 1
ATOM 1632 O O . THR B 1 84 ? -3.727 -0.552 1.11 1 98.44 84 THR B O 1
ATOM 1635 N N . LEU B 1 85 ? -4.5 -2.654 1.25 1 97.69 85 LEU B N 1
ATOM 1636 C CA . LEU B 1 85 ? -3.898 -3.031 -0.025 1 97.69 85 LEU B CA 1
ATOM 1637 C C . LEU B 1 85 ? -4.477 -2.201 -1.166 1 97.69 85 LEU B C 1
ATOM 1639 O O . LEU B 1 85 ? -3.744 -1.759 -2.053 1 97.69 85 LEU B O 1
ATOM 1643 N N . LEU B 1 86 ? -5.742 -1.956 -1.172 1 96.88 86 LEU B N 1
ATOM 1644 C CA . LEU B 1 86 ? -6.449 -1.263 -2.244 1 96.88 86 LEU B CA 1
ATOM 1645 C C . LEU B 1 86 ? -6.191 0.239 -2.182 1 96.88 86 LEU B C 1
ATOM 1647 O O . LEU B 1 86 ? -6.18 0.915 -3.213 1 96.88 86 LEU B O 1
ATOM 1651 N N . THR B 1 87 ? -5.938 0.792 -1.024 1 96.5 87 THR B N 1
ATOM 1652 C CA . THR B 1 87 ? -5.824 2.24 -0.886 1 96.5 87 THR B CA 1
ATOM 1653 C C . THR B 1 87 ? -4.359 2.668 -0.89 1 96.5 87 THR B C 1
ATOM 1655 O O . THR B 1 87 ? -4.027 3.766 -1.343 1 96.5 87 THR B O 1
ATOM 1658 N N . GLY B 1 88 ? -3.529 1.746 -0.324 1 96.31 88 GLY B N 1
ATOM 1659 C CA . GLY B 1 88 ? -2.111 2.066 -0.278 1 96.31 88 GLY B CA 1
ATOM 1660 C C . GLY B 1 88 ? -1.675 2.648 1.054 1 96.31 88 GLY B C 1
ATOM 1661 O O . GLY B 1 88 ? -2.512 3.064 1.859 1 96.31 88 GLY B O 1
ATOM 1662 N N . VAL B 1 89 ? -0.28 2.742 1.244 1 97.94 89 VAL B N 1
ATOM 1663 C CA . VAL B 1 89 ? 0.241 3.137 2.549 1 97.94 89 VAL B CA 1
ATOM 1664 C C . VAL B 1 89 ? 1.225 4.293 2.383 1 97.94 89 VAL B C 1
ATOM 1666 O O . VAL B 1 89 ? 1.964 4.625 3.312 1 97.94 89 VAL B O 1
ATOM 1669 N N . HIS B 1 90 ? 1.292 4.906 1.21 1 98.19 90 HIS B N 1
ATOM 1670 C CA . HIS B 1 90 ? 2.242 6 1.038 1 98.19 90 HIS B CA 1
ATOM 1671 C C . HIS B 1 90 ? 1.709 7.043 0.063 1 98.19 90 HIS B C 1
ATOM 1673 O O . HIS B 1 90 ? 0.799 6.762 -0.72 1 98.19 90 HIS B O 1
ATOM 1679 N N . LEU B 1 91 ? 2.213 8.273 0.149 1 98.44 91 LEU B N 1
ATOM 1680 C CA . LEU B 1 91 ? 1.966 9.398 -0.755 1 98.44 91 LEU B CA 1
ATOM 1681 C C . LEU B 1 91 ? 3.246 10.188 -1.002 1 98.44 91 LEU B C 1
ATOM 1683 O O . LEU B 1 91 ? 4.074 10.328 -0.101 1 98.44 91 LEU B O 1
ATOM 1687 N N . LEU B 1 92 ? 3.463 10.586 -2.193 1 98.5 92 LEU B N 1
ATOM 1688 C CA . LEU B 1 92 ? 4.461 11.57 -2.58 1 98.5 92 LEU B CA 1
ATOM 1689 C C . LEU B 1 92 ? 3.797 12.844 -3.09 1 98.5 92 LEU B C 1
ATOM 1691 O O . LEU B 1 92 ? 3.102 12.82 -4.109 1 98.5 92 LEU B O 1
ATOM 1695 N N . LEU B 1 93 ? 3.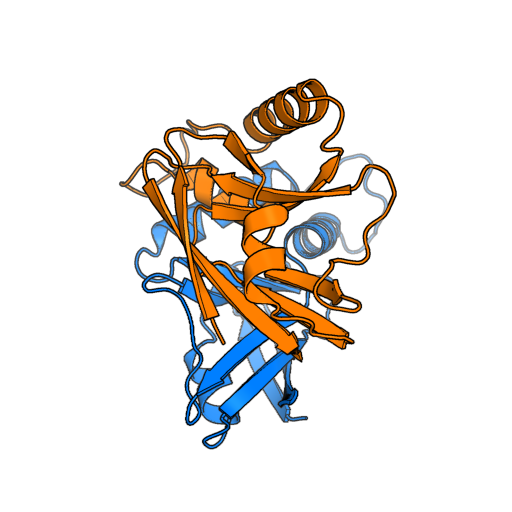998 13.945 -2.328 1 98.69 93 LEU B N 1
ATOM 1696 C CA . LEU B 1 93 ? 3.244 15.164 -2.586 1 98.69 93 LEU B CA 1
ATOM 1697 C C . LEU B 1 93 ? 4.18 16.359 -2.74 1 98.69 93 LEU B C 1
ATOM 1699 O O . LEU B 1 93 ? 5.34 16.297 -2.33 1 98.69 93 LEU B O 1
ATOM 1703 N N . PHE B 1 94 ? 3.689 17.375 -3.354 1 98.75 94 PHE B N 1
ATOM 1704 C CA . PHE B 1 94 ? 4.414 18.625 -3.443 1 98.75 94 PHE B CA 1
ATOM 1705 C C . PHE B 1 94 ? 4.105 19.516 -2.242 1 98.75 94 PHE B C 1
ATOM 1707 O O . PHE B 1 94 ? 2.984 19.516 -1.731 1 98.75 94 PHE B O 1
ATOM 1714 N N . ALA B 1 95 ? 5.078 20.297 -1.812 1 98.69 95 ALA B N 1
ATOM 1715 C CA . ALA B 1 95 ? 4.895 21.328 -0.805 1 98.69 95 ALA B CA 1
ATOM 1716 C C . ALA B 1 95 ? 5.625 22.609 -1.199 1 98.69 95 ALA B C 1
ATOM 1718 O O . ALA B 1 95 ? 6.645 22.562 -1.892 1 98.69 95 ALA B O 1
ATOM 1719 N N . GLU B 1 96 ? 5.102 23.734 -0.841 1 98.75 96 GLU B N 1
ATOM 1720 C CA . GLU B 1 96 ? 5.703 25.047 -0.991 1 98.75 96 GLU B CA 1
ATOM 1721 C C . GLU B 1 96 ? 5.535 25.875 0.277 1 98.75 96 GLU B C 1
ATOM 1723 O O . GLU B 1 96 ? 4.41 26.156 0.699 1 98.75 96 GLU B O 1
ATOM 1728 N N . GLY B 1 97 ? 6.68 26.297 0.898 1 98.19 97 GLY B N 1
ATOM 1729 C CA . GLY B 1 97 ? 6.645 27.094 2.105 1 98.19 97 GLY B CA 1
ATOM 1730 C C . GLY B 1 97 ? 5.93 26.422 3.258 1 98.19 97 GLY B C 1
ATOM 1731 O O . GLY B 1 97 ? 5.195 27.062 4.008 1 98.19 97 GLY B O 1
ATOM 1732 N N . GLY B 1 98 ? 6.012 25.125 3.303 1 98.25 98 GLY B N 1
ATOM 1733 C CA . GLY B 1 98 ? 5.438 24.375 4.406 1 98.25 98 GLY B CA 1
ATOM 1734 C C . GLY B 1 98 ? 3.982 24 4.188 1 98.25 98 GLY B C 1
ATOM 1735 O O . GLY B 1 98 ? 3.357 23.375 5.043 1 98.25 98 GLY B O 1
ATOM 1736 N N . ARG B 1 99 ? 3.498 24.406 3.043 1 98.38 99 ARG B N 1
ATOM 1737 C CA . ARG B 1 99 ? 2.117 24.078 2.703 1 98.38 99 ARG B CA 1
ATOM 1738 C C . ARG B 1 99 ? 2.055 23.062 1.575 1 98.38 99 ARG B C 1
ATOM 1740 O O . ARG B 1 99 ? 2.785 23.172 0.588 1 98.38 99 ARG B O 1
ATOM 1747 N N . LEU B 1 100 ? 1.178 22.047 1.772 1 98.56 100 LEU B N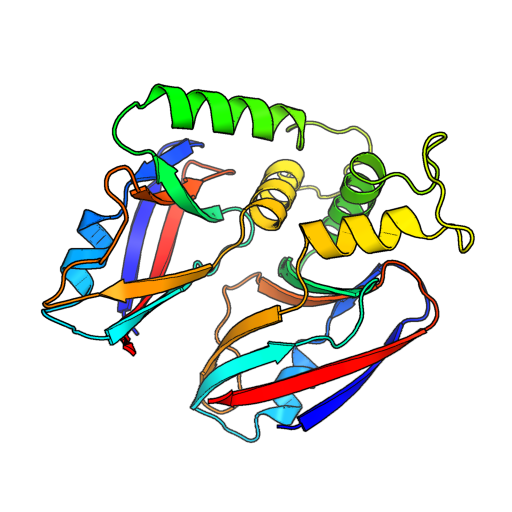 1
ATOM 1748 C CA . LEU B 1 100 ? 0.973 21.094 0.699 1 98.56 100 LEU B CA 1
ATOM 1749 C C . LEU B 1 100 ? 0.35 21.75 -0.522 1 98.56 100 LEU B C 1
ATOM 1751 O O . LEU B 1 100 ? -0.536 22.609 -0.386 1 98.56 100 LEU B O 1
ATOM 1755 N N . LYS B 1 101 ? 0.875 21.422 -1.701 1 98.62 101 LYS B N 1
ATOM 1756 C CA . LYS B 1 101 ? 0.276 21.875 -2.955 1 98.62 101 LYS B CA 1
ATOM 1757 C C . LYS B 1 101 ? -0.717 20.844 -3.488 1 98.62 101 LYS B C 1
ATOM 1759 O O . LYS B 1 101 ? -0.336 19.922 -4.219 1 98.62 101 LYS B O 1
ATOM 1764 N N . LEU B 1 102 ? -2 21.062 -3.203 1 98.19 102 LEU B N 1
ATOM 1765 C CA . LEU B 1 102 ? -3.096 20.156 -3.529 1 98.19 102 LEU B CA 1
ATOM 1766 C C . LEU B 1 102 ? -4.133 20.844 -4.406 1 98.19 102 LEU B C 1
ATOM 1768 O O . LEU B 1 102 ? -4.184 22.078 -4.465 1 98.19 102 LEU B O 1
ATOM 1772 N N . GLY B 1 103 ? -4.844 20.016 -5.129 1 97.56 103 GLY B N 1
ATOM 1773 C CA . GLY B 1 103 ? -5.992 20.578 -5.812 1 97.56 103 GLY B CA 1
ATOM 1774 C C . GLY B 1 103 ? -7.004 21.203 -4.867 1 97.56 103 GLY B C 1
ATOM 1775 O O . GLY B 1 103 ? -6.945 20.969 -3.656 1 97.56 103 GLY B O 1
ATOM 1776 N N . ARG B 1 104 ? -7.957 21.875 -5.402 1 96.12 104 ARG B N 1
ATOM 1777 C CA . ARG B 1 104 ? -8.922 22.672 -4.656 1 96.12 104 ARG B CA 1
ATOM 1778 C C . ARG B 1 104 ? -9.664 21.812 -3.635 1 96.12 104 ARG B C 1
ATOM 1780 O O . ARG B 1 104 ? -9.898 22.25 -2.504 1 96.12 104 ARG B O 1
ATOM 1787 N N . TRP B 1 105 ? -10.055 20.672 -3.986 1 96.31 105 TRP B N 1
ATOM 1788 C CA . TRP B 1 105 ? -10.938 19.859 -3.148 1 96.31 105 TRP B CA 1
ATOM 1789 C C . TRP B 1 105 ? -10.164 18.75 -2.447 1 96.31 105 TRP B C 1
ATOM 1791 O O . TRP B 1 105 ? -10.742 17.953 -1.701 1 96.31 105 TRP B O 1
ATOM 1801 N N . GLN B 1 106 ? -8.852 18.656 -2.756 1 97.88 106 GLN B N 1
ATOM 1802 C CA . GLN B 1 106 ? -8.055 17.547 -2.252 1 97.88 106 GLN B CA 1
ATOM 1803 C C . GLN B 1 106 ? -7.598 17.797 -0.819 1 97.88 106 GLN B C 1
ATOM 1805 O O . GLN B 1 106 ? -7.219 18.922 -0.476 1 97.88 106 GLN B O 1
ATOM 1810 N N . GLN B 1 107 ? -7.672 16.812 0.016 1 98.31 107 GLN B N 1
ATOM 1811 C CA . GLN B 1 107 ? -7.082 16.734 1.348 1 98.31 107 GLN B CA 1
ATOM 1812 C C . GLN B 1 107 ? -6.402 15.383 1.568 1 98.31 107 GLN B C 1
ATOM 1814 O O . GLN B 1 107 ? -6.609 14.445 0.794 1 98.31 107 GLN B O 1
ATOM 1819 N N . VAL B 1 108 ? -5.57 15.383 2.578 1 98.75 108 VAL B N 1
ATOM 1820 C CA . VAL B 1 108 ? -4.84 14.164 2.92 1 98.75 108 VAL B CA 1
ATOM 1821 C C . VAL B 1 108 ? -5.527 13.461 4.09 1 98.75 108 VAL B C 1
ATOM 1823 O O . VAL B 1 108 ? -5.762 14.07 5.137 1 98.75 108 VAL B O 1
ATOM 1826 N N . PHE B 1 109 ? -5.812 12.188 3.92 1 98.75 109 PHE B N 1
ATOM 1827 C CA . PHE B 1 109 ? -6.527 11.43 4.941 1 98.75 109 PHE B CA 1
ATOM 1828 C C . PHE B 1 109 ? -5.73 10.195 5.355 1 98.75 109 PHE B C 1
ATOM 1830 O O . PHE B 1 109 ? -5.141 9.523 4.516 1 98.75 109 PHE B O 1
ATOM 1837 N N . LEU B 1 110 ? -5.68 9.977 6.676 1 98.81 110 LEU B N 1
ATOM 1838 C CA . LEU B 1 110 ? -5.375 8.648 7.203 1 98.81 110 LEU B CA 1
ATOM 1839 C C . LEU B 1 110 ? -6.613 7.762 7.191 1 98.81 110 LEU B C 1
ATOM 1841 O O . LEU B 1 110 ? -7.645 8.117 7.766 1 98.81 110 LEU B O 1
ATOM 1845 N N . ALA B 1 111 ? -6.523 6.652 6.465 1 98.69 111 ALA B N 1
ATOM 1846 C CA . ALA B 1 111 ? -7.648 5.723 6.379 1 98.69 111 ALA B CA 1
ATOM 1847 C C . ALA B 1 111 ? -7.504 4.594 7.391 1 98.69 111 ALA B C 1
ATOM 1849 O O . ALA B 1 111 ? -6.715 3.666 7.188 1 98.69 111 ALA B O 1
ATOM 1850 N N . GLU B 1 112 ? -8.289 4.652 8.484 1 98.81 112 GLU B N 1
ATOM 1851 C CA . GLU B 1 112 ? -8.305 3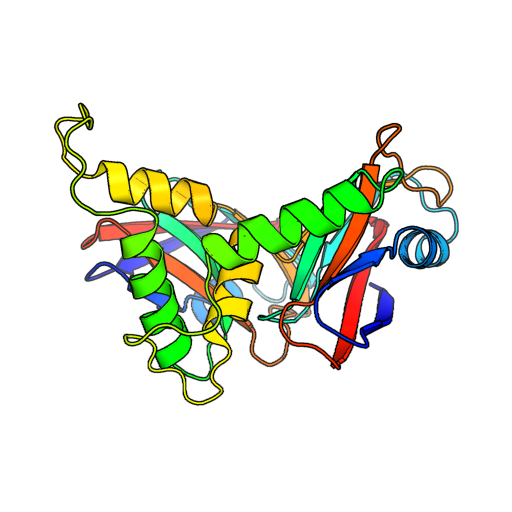.641 9.539 1 98.81 112 GLU B CA 1
ATOM 1852 C C . GLU B 1 112 ? -9.32 2.545 9.234 1 98.81 112 GLU B C 1
ATOM 1854 O O . GLU B 1 112 ? -10.523 2.816 9.133 1 98.81 112 GLU B O 1
ATOM 1859 N N . PHE B 1 113 ? -8.852 1.291 9.141 1 98.69 113 PHE B N 1
ATOM 1860 C CA . PHE B 1 113 ? -9.781 0.23 8.781 1 98.69 113 PHE B CA 1
ATOM 1861 C C . PHE B 1 113 ? -9.93 -0.772 9.922 1 98.69 113 PHE B C 1
ATOM 1863 O O . PHE B 1 113 ? -10.664 -1.756 9.797 1 98.69 113 PHE B O 1
ATOM 1870 N N . ASP B 1 114 ? -9.25 -0.505 11.031 1 98.38 114 ASP B N 1
ATOM 1871 C CA . ASP B 1 114 ? -9.242 -1.45 12.141 1 98.38 114 ASP B CA 1
ATOM 1872 C C . ASP B 1 114 ? -9.203 -0.722 13.484 1 98.38 114 ASP B C 1
ATOM 1874 O O . ASP B 1 114 ? -8.508 -1.146 14.406 1 98.38 114 ASP B O 1
ATOM 1878 N N . GLY B 1 115 ? -9.82 0.418 13.586 1 97.12 115 GLY B N 1
ATOM 1879 C CA . GLY B 1 115 ? -9.852 1.179 14.828 1 97.12 115 GLY B CA 1
ATOM 1880 C C . GLY B 1 115 ? -10.758 0.568 15.883 1 97.12 115 GLY B C 1
ATOM 1881 O O . GLY B 1 115 ? -11.523 -0.35 15.586 1 97.12 115 GLY B O 1
ATOM 1882 N N . PRO B 1 116 ? -10.672 1.126 16.969 1 98 116 PRO B N 1
ATOM 1883 C CA . PRO B 1 116 ? -9.859 2.258 17.422 1 98 116 PRO B CA 1
ATOM 1884 C C . PRO B 1 116 ? -8.383 1.902 17.578 1 98 116 PRO B C 1
ATOM 1886 O O . PRO B 1 116 ? -8.055 0.769 17.938 1 98 116 PRO B O 1
ATOM 1889 N N . ARG B 1 117 ? -7.473 2.889 17.266 1 97.94 117 ARG B N 1
ATOM 1890 C CA . ARG B 1 117 ? -6.031 2.723 17.422 1 97.94 117 ARG B CA 1
ATOM 1891 C C . ARG B 1 117 ? -5.336 4.07 17.562 1 97.94 117 ARG B C 1
ATOM 1893 O O . ARG B 1 117 ? -5.977 5.121 17.453 1 97.94 117 ARG B O 1
ATOM 1900 N N . THR B 1 118 ? -4.137 4.02 18 1 98.44 118 THR B N 1
ATOM 1901 C CA . THR B 1 118 ? -3.178 5.098 17.797 1 98.44 118 THR B CA 1
ATOM 1902 C C . THR B 1 118 ? -2.186 4.723 16.688 1 98.44 118 THR B C 1
ATOM 1904 O O . THR B 1 118 ? -1.486 3.715 16.797 1 98.44 118 THR B O 1
ATOM 1907 N N . ARG B 1 119 ? -2.215 5.531 15.633 1 98.62 119 ARG B N 1
ATOM 1908 C CA . ARG B 1 119 ? -1.415 5.219 14.453 1 98.62 119 ARG B CA 1
ATOM 1909 C C . ARG B 1 119 ? -0.229 6.168 14.328 1 98.62 119 ARG B C 1
ATOM 1911 O O . ARG B 1 119 ? -0.193 7.215 14.984 1 98.62 119 ARG B O 1
ATOM 1918 N N . GLU B 1 120 ? 0.683 5.703 13.516 1 98.62 120 GLU B N 1
ATOM 1919 C CA . GLU B 1 120 ? 1.836 6.531 13.172 1 98.62 120 GLU B CA 1
ATOM 1920 C C . GLU B 1 120 ? 1.861 6.852 11.68 1 98.62 120 GLU B C 1
ATOM 1922 O O . GLU B 1 120 ? 1.525 6 10.852 1 98.62 120 GLU B O 1
ATOM 1927 N N . VAL B 1 121 ? 2.305 8.062 11.352 1 98.75 121 VAL B N 1
ATOM 1928 C CA .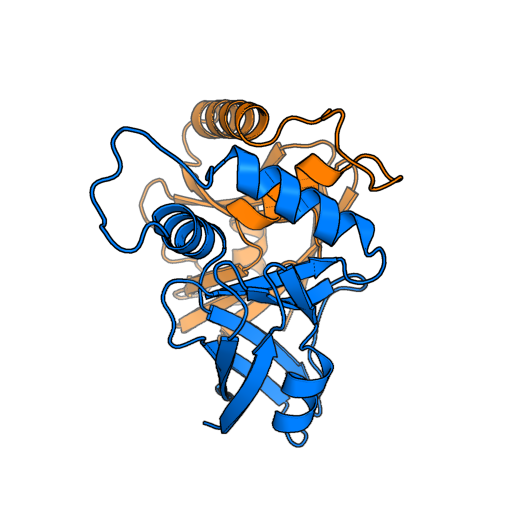 VAL B 1 121 ? 2.611 8.492 9.992 1 98.75 121 VAL B CA 1
ATOM 1929 C C . VAL B 1 121 ? 4.031 9.055 9.938 1 98.75 121 VAL B C 1
ATOM 1931 O O . VAL B 1 121 ? 4.387 9.938 10.719 1 98.75 121 VAL B O 1
ATOM 1934 N N . TRP B 1 122 ? 4.816 8.469 9.016 1 98.69 122 TRP B N 1
ATOM 1935 C CA . TRP B 1 122 ? 6.168 8.984 8.805 1 98.69 122 TRP B CA 1
ATOM 1936 C C . TRP B 1 122 ? 6.18 10.031 7.691 1 98.69 122 TRP B C 1
ATOM 1938 O O . TRP B 1 122 ? 5.59 9.82 6.629 1 98.69 122 TRP B O 1
ATOM 1948 N N . VAL B 1 123 ? 6.793 11.164 7.988 1 98.5 123 VAL B N 1
ATOM 1949 C CA . VAL B 1 123 ? 6.879 12.281 7.055 1 98.5 123 VAL B CA 1
ATOM 1950 C C . VAL B 1 123 ? 8.344 12.602 6.762 1 98.5 123 VAL B C 1
ATOM 1952 O O . VAL B 1 123 ? 9.141 12.797 7.688 1 98.5 123 VAL B O 1
ATOM 1955 N N . ARG B 1 124 ? 8.688 12.688 5.477 1 97.81 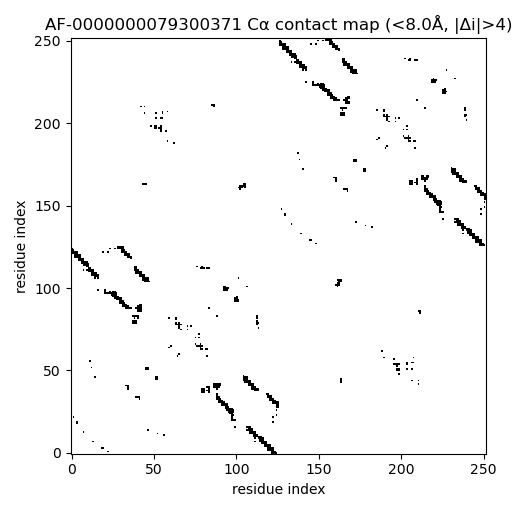124 ARG B N 1
ATOM 1956 C CA . ARG B 1 124 ? 10.039 13.039 5.066 1 97.81 124 ARG B CA 1
ATOM 1957 C C . ARG B 1 124 ? 10.023 14.086 3.953 1 97.81 124 ARG B C 1
ATOM 1959 O O . ARG B 1 124 ? 9.688 13.773 2.809 1 97.81 124 ARG B O 1
ATOM 1966 N N . PRO B 1 125 ? 10.391 15.344 4.324 1 97.25 125 PRO B N 1
ATOM 1967 C CA . PRO B 1 125 ? 10.648 16.312 3.258 1 97.25 125 PRO B CA 1
ATOM 1968 C C . PRO B 1 125 ? 11.852 15.945 2.393 1 97.25 125 PRO B C 1
ATOM 1970 O O . PRO B 1 125 ? 12.883 15.516 2.916 1 97.25 125 PRO B O 1
ATOM 1973 N N . LEU B 1 126 ? 11.711 16.078 1.121 1 96.06 126 LEU B N 1
ATOM 1974 C CA . LEU B 1 126 ? 12.766 15.695 0.186 1 96.06 126 LEU B CA 1
ATOM 1975 C C . LEU B 1 126 ? 13.305 16.906 -0.549 1 96.06 126 LEU B C 1
ATOM 1977 O O . LEU B 1 126 ? 12.57 17.875 -0.779 1 96.06 126 LEU B O 1
#